Protein AF-A0A382P2D2-F1 (afdb_monomer)

Radius of gyration: 41.25 Å; Cα contacts (8 Å, |Δi|>4): 75; chains: 1; bounding box: 110×54×117 Å

Structure (mmCIF, N/CA/C/O backbone):
data_AF-A0A382P2D2-F1
#
_entry.id   AF-A0A382P2D2-F1
#
loop_
_atom_site.group_PDB
_atom_site.id
_atom_site.type_symbol
_atom_site.label_atom_id
_atom_site.label_alt_id
_atom_site.label_comp_id
_atom_site.label_asym_id
_atom_site.label_entity_id
_atom_site.label_seq_id
_atom_site.pdbx_PDB_ins_code
_atom_site.Cartn_x
_atom_site.Cartn_y
_atom_site.Cartn_z
_atom_site.occupancy
_atom_site.B_iso_or_equiv
_atom_site.auth_seq_id
_atom_site.auth_comp_id
_atom_site.auth_asym_id
_atom_site.auth_atom_id
_atom_site.pdbx_PDB_model_num
ATOM 1 N N . MET A 1 1 ? -80.940 -31.665 -88.968 1.00 37.12 1 MET A N 1
ATOM 2 C CA . MET A 1 1 ? -80.681 -33.108 -89.180 1.00 37.12 1 MET A CA 1
ATOM 3 C C . MET A 1 1 ? -79.183 -33.279 -89.446 1.00 37.12 1 MET A C 1
ATOM 5 O O . MET A 1 1 ? -78.714 -32.569 -90.318 1.00 37.12 1 MET A O 1
ATOM 9 N N . ARG A 1 2 ? -78.482 -34.189 -88.732 1.00 40.28 2 ARG A N 1
ATOM 10 C CA . ARG A 1 2 ? -77.072 -34.652 -88.936 1.00 40.28 2 ARG A CA 1
ATOM 11 C C . ARG A 1 2 ? -75.935 -33.621 -88.721 1.00 40.28 2 ARG A C 1
ATOM 13 O O . ARG A 1 2 ? -75.922 -32.594 -89.372 1.00 40.28 2 ARG A O 1
ATOM 20 N N . TYR A 1 3 ? -75.097 -33.745 -87.677 1.00 41.00 3 TYR A N 1
ATOM 21 C CA . TYR A 1 3 ? -73.919 -34.633 -87.440 1.00 41.00 3 TYR A CA 1
ATOM 22 C C . TYR A 1 3 ? -72.635 -34.253 -88.220 1.00 41.00 3 TYR A C 1
ATOM 24 O O . TYR A 1 3 ? -72.618 -34.448 -89.427 1.00 41.00 3 TYR A O 1
ATOM 32 N N . HIS A 1 4 ? -71.569 -33.832 -87.503 1.00 42.41 4 HIS A N 1
ATOM 33 C CA . HIS A 1 4 ? -70.129 -34.230 -87.587 1.00 42.41 4 HIS A CA 1
ATOM 34 C C . HIS A 1 4 ? -69.236 -33.160 -86.901 1.00 42.41 4 HIS A C 1
ATOM 36 O O . HIS A 1 4 ? -69.317 -32.006 -87.290 1.00 42.41 4 HIS A O 1
ATOM 42 N N . ILE A 1 5 ? -68.565 -33.365 -85.751 1.00 48.78 5 ILE A N 1
ATOM 43 C CA . ILE A 1 5 ? -67.441 -34.244 -85.318 1.00 48.78 5 ILE A CA 1
ATOM 44 C C . ILE A 1 5 ? -66.033 -33.586 -85.447 1.00 48.78 5 ILE A C 1
ATOM 46 O O . ILE A 1 5 ? -65.623 -33.251 -86.550 1.00 48.78 5 ILE A O 1
ATOM 50 N N . ARG A 1 6 ? -65.283 -33.623 -84.312 1.00 46.91 6 ARG A N 1
ATOM 51 C CA . ARG A 1 6 ? -63.803 -33.541 -84.070 1.00 46.91 6 ARG A CA 1
ATOM 52 C C . ARG A 1 6 ? -63.131 -32.157 -84.167 1.00 46.91 6 ARG A C 1
ATOM 54 O O . ARG A 1 6 ? -63.490 -31.381 -85.030 1.00 46.91 6 ARG A O 1
ATOM 61 N N . ASN A 1 7 ? -62.131 -31.770 -83.360 1.00 45.91 7 ASN A N 1
ATOM 62 C CA . ASN A 1 7 ? -61.189 -32.434 -82.432 1.00 45.91 7 ASN A CA 1
ATOM 63 C C . ASN A 1 7 ? -60.641 -31.344 -81.461 1.00 45.91 7 ASN A C 1
ATOM 65 O O . ASN A 1 7 ? -60.497 -30.206 -81.886 1.00 45.91 7 ASN A O 1
ATOM 69 N N . LEU A 1 8 ? -60.556 -31.569 -80.143 1.00 44.19 8 LEU A N 1
ATOM 70 C CA . LEU A 1 8 ? -59.399 -32.063 -79.360 1.00 44.19 8 LEU A CA 1
ATOM 71 C C . LEU A 1 8 ? -58.203 -31.091 -79.206 1.00 44.19 8 LEU A C 1
ATOM 73 O O . LEU A 1 8 ? -57.586 -30.707 -80.188 1.00 44.19 8 LEU A O 1
ATOM 77 N N . ALA A 1 9 ? -57.836 -30.912 -77.927 1.00 42.84 9 ALA A N 1
ATOM 78 C CA . ALA A 1 9 ? -56.507 -30.626 -77.370 1.00 42.84 9 ALA A CA 1
ATOM 79 C C . ALA A 1 9 ? -56.002 -29.168 -77.335 1.00 42.84 9 ALA A C 1
ATOM 81 O O . ALA A 1 9 ? -55.483 -28.662 -78.315 1.00 42.84 9 ALA A O 1
ATOM 82 N N . ASP A 1 10 ? -56.095 -28.557 -76.145 1.00 41.00 10 ASP A N 1
ATOM 83 C CA . ASP A 1 10 ? -54.987 -27.860 -75.454 1.00 41.00 10 ASP A CA 1
ATOM 84 C C . ASP A 1 10 ? -55.461 -27.497 -74.023 1.00 41.00 10 ASP A C 1
ATOM 86 O O . ASP A 1 10 ? -56.380 -26.709 -73.836 1.00 41.00 10 ASP A O 1
ATOM 90 N N . ALA A 1 11 ? -55.134 -28.256 -72.971 1.00 42.56 11 ALA A N 1
ATOM 91 C CA . ALA A 1 11 ? -53.859 -28.323 -72.240 1.00 42.56 11 ALA A CA 1
ATOM 92 C C . ALA A 1 11 ? -53.584 -27.126 -71.289 1.00 42.56 11 ALA A C 1
ATOM 94 O O . ALA A 1 11 ? -52.921 -26.164 -71.657 1.00 42.56 11 ALA A O 1
ATOM 95 N N . LYS A 1 12 ? -54.041 -27.234 -70.022 1.00 39.53 12 LYS A N 1
ATOM 96 C CA . LYS A 1 12 ? -53.238 -27.246 -68.760 1.00 39.53 12 LYS A CA 1
ATOM 97 C C . LYS A 1 12 ? -54.093 -26.814 -67.538 1.00 39.53 12 LYS A C 1
ATOM 99 O O . LYS A 1 12 ? -54.775 -25.795 -67.616 1.00 39.53 12 LYS A O 1
ATOM 104 N N . PRO A 1 13 ? -54.049 -27.526 -66.391 1.00 45.41 13 PRO A N 1
ATOM 105 C CA . PRO A 1 13 ? -54.792 -27.151 -65.184 1.00 45.41 13 PRO A CA 1
ATOM 106 C C . PRO A 1 13 ? -54.049 -26.058 -64.390 1.00 45.41 13 PRO A C 1
ATOM 108 O O . PRO A 1 13 ? -52.841 -26.162 -64.171 1.00 45.41 13 PRO A O 1
ATOM 111 N N . ARG A 1 14 ? -54.754 -25.007 -63.946 1.00 46.50 14 ARG A N 1
ATOM 112 C CA . ARG A 1 14 ? -54.188 -23.878 -63.180 1.00 46.50 14 ARG A CA 1
ATOM 113 C C . ARG A 1 14 ? -54.738 -23.869 -61.739 1.00 46.50 14 ARG A C 1
ATOM 115 O O . ARG A 1 14 ? -55.877 -23.495 -61.506 1.00 46.50 14 ARG A O 1
ATOM 122 N N . SER A 1 15 ? -53.933 -24.409 -60.820 1.00 53.31 15 SER A N 1
ATOM 123 C CA . SER A 1 15 ? -53.612 -23.959 -59.443 1.00 53.31 15 SER A CA 1
ATOM 124 C C . SER A 1 15 ? -54.656 -23.402 -58.445 1.00 53.31 15 SER A C 1
ATOM 126 O O . SER A 1 15 ? -54.236 -22.808 -57.459 1.00 53.31 15 SER A O 1
ATOM 128 N N . ILE A 1 16 ? -55.969 -23.607 -58.575 1.00 53.62 16 ILE A N 1
ATOM 129 C CA . ILE A 1 16 ? -56.939 -22.988 -57.628 1.00 53.62 16 ILE A CA 1
ATOM 130 C C . ILE A 1 16 ? -56.937 -23.635 -56.213 1.00 53.62 16 ILE A C 1
ATOM 132 O O . ILE A 1 16 ? -57.411 -23.047 -55.243 1.00 53.62 16 ILE A O 1
ATOM 136 N N . GLY A 1 17 ? -56.370 -24.837 -56.051 1.00 50.16 17 GLY A N 1
ATOM 137 C CA . GLY A 1 17 ? -56.399 -25.573 -54.774 1.00 50.16 17 GLY A CA 1
ATOM 138 C C . GLY A 1 17 ? -55.357 -25.158 -53.723 1.00 50.16 17 GLY A C 1
ATOM 139 O O . GLY A 1 17 ? -55.597 -25.356 -52.537 1.00 50.16 17 GLY A O 1
ATOM 140 N N . GLN A 1 18 ? -54.212 -24.587 -54.121 1.00 45.56 18 GLN A N 1
ATOM 141 C CA . GLN A 1 18 ? -53.132 -24.255 -53.175 1.00 45.56 18 GLN A CA 1
ATOM 142 C C . GLN A 1 18 ? -53.242 -22.840 -52.590 1.00 45.56 18 GLN A C 1
ATOM 144 O O . GLN A 1 18 ? -52.896 -22.651 -51.427 1.00 45.56 18 GLN A O 1
ATOM 149 N N . GLU A 1 19 ? -53.777 -21.866 -53.333 1.00 49.66 19 GLU A N 1
ATOM 150 C CA . GLU A 1 19 ? -53.933 -20.490 -52.832 1.00 49.66 19 GLU A CA 1
ATOM 151 C C . GLU A 1 19 ? -54.955 -20.401 -51.691 1.00 49.66 19 GLU A C 1
ATOM 153 O O . GLU A 1 19 ? -54.699 -19.746 -50.686 1.00 49.66 19 GLU A O 1
ATOM 158 N N . ASN A 1 20 ? -56.073 -21.127 -51.781 1.00 50.75 20 ASN A N 1
ATOM 159 C CA . ASN A 1 20 ? -57.107 -21.090 -50.741 1.00 50.75 20 ASN A CA 1
ATOM 160 C C . ASN A 1 20 ? -56.666 -21.766 -49.433 1.00 50.75 20 ASN A C 1
ATOM 162 O O . ASN A 1 20 ? -57.057 -21.324 -48.355 1.00 50.75 20 ASN A O 1
ATOM 166 N N . LEU A 1 21 ? -55.824 -22.804 -49.510 1.00 55.16 21 LEU A N 1
ATOM 167 C CA . LEU A 1 21 ? -55.275 -23.463 -48.322 1.00 55.16 21 LEU A CA 1
ATOM 168 C C . LEU A 1 21 ? -54.188 -22.605 -47.654 1.00 55.16 21 LEU A C 1
ATOM 170 O O . LEU A 1 21 ? -54.102 -22.568 -46.430 1.00 55.16 21 LEU A O 1
ATOM 174 N N . PHE A 1 22 ? -53.399 -21.879 -48.454 1.00 55.53 22 PHE A N 1
ATOM 175 C CA . PHE A 1 22 ? -52.384 -20.946 -47.963 1.00 55.53 22 PHE A CA 1
ATOM 176 C C . PHE A 1 22 ? -53.015 -19.710 -47.304 1.00 55.53 22 PHE A C 1
ATOM 178 O O . PHE A 1 22 ? -52.574 -19.284 -46.241 1.00 55.53 22 PHE A O 1
ATOM 185 N N . LEU A 1 23 ? -54.100 -19.175 -47.879 1.00 58.72 23 LEU A N 1
ATOM 186 C CA . LEU A 1 23 ? -54.844 -18.054 -47.297 1.00 58.72 23 LEU A CA 1
ATOM 187 C C . LEU A 1 23 ? -55.593 -18.449 -46.017 1.00 58.72 23 LEU A C 1
ATOM 189 O O . LEU A 1 23 ? -55.601 -17.676 -45.061 1.00 58.72 23 LEU A O 1
ATOM 193 N N . ALA A 1 24 ? -56.188 -19.646 -45.967 1.00 59.88 24 ALA A N 1
ATOM 194 C CA . ALA A 1 24 ? -56.852 -20.146 -44.763 1.00 59.88 24 ALA A CA 1
ATOM 195 C C . ALA A 1 24 ? -55.853 -20.471 -43.637 1.00 59.88 24 ALA A C 1
ATOM 197 O O . ALA A 1 24 ? -56.112 -20.134 -42.482 1.00 59.88 24 ALA A O 1
ATOM 198 N N . GLY A 1 25 ? -54.701 -21.067 -43.973 1.00 58.88 25 GLY A N 1
ATOM 199 C CA . GLY A 1 25 ? -53.605 -21.303 -43.029 1.00 58.88 25 GLY A CA 1
ATOM 200 C C . GLY A 1 25 ? -53.029 -19.999 -42.477 1.00 58.88 25 GLY A C 1
ATOM 201 O O . GLY A 1 25 ? -52.943 -19.838 -41.264 1.00 58.88 25 GLY A O 1
ATOM 202 N N . GLY A 1 26 ? -52.757 -19.021 -43.348 1.00 60.81 26 GLY A N 1
ATOM 203 C CA . GLY A 1 26 ? -52.251 -17.709 -42.938 1.00 60.81 26 GLY A CA 1
ATOM 204 C C . GLY A 1 26 ? -53.240 -16.889 -42.101 1.00 60.81 26 GLY A C 1
ATOM 205 O O . GLY A 1 26 ? -52.817 -16.143 -41.223 1.00 60.81 26 GLY A O 1
ATOM 206 N N . LEU A 1 27 ? -54.554 -17.035 -42.316 1.00 58.88 27 LEU A N 1
ATOM 207 C CA . LEU A 1 27 ? -55.575 -16.370 -41.494 1.00 58.88 27 LEU A CA 1
ATOM 208 C C . LEU A 1 27 ? -55.714 -16.991 -40.100 1.00 58.88 27 LEU A C 1
ATOM 210 O O . LEU A 1 27 ? -55.851 -16.244 -39.133 1.00 58.88 27 LEU A O 1
ATOM 214 N N . MET A 1 28 ? -55.654 -18.323 -39.984 1.00 59.09 28 MET A N 1
ATOM 215 C CA . MET A 1 28 ? -55.644 -18.984 -38.673 1.00 59.09 28 MET A CA 1
ATOM 216 C C . MET A 1 28 ? -54.373 -18.653 -37.891 1.00 59.09 28 MET A C 1
ATOM 218 O O . MET A 1 28 ? -54.464 -18.324 -36.714 1.00 59.09 28 MET A O 1
ATOM 222 N N . GLU A 1 29 ? -53.210 -18.661 -38.544 1.00 59.84 29 GLU A N 1
ATOM 223 C CA . GLU A 1 29 ? -51.929 -18.330 -37.911 1.00 59.84 29 GLU A CA 1
ATOM 224 C C . GLU A 1 29 ? -51.876 -16.850 -37.482 1.00 59.84 29 GLU A C 1
ATOM 226 O O . GLU A 1 29 ? -51.399 -16.531 -36.395 1.00 59.84 29 GLU A O 1
ATOM 231 N N . TYR A 1 30 ? -52.476 -15.942 -38.263 1.00 59.00 30 TYR A N 1
ATOM 232 C CA . TYR A 1 30 ? -52.607 -14.525 -37.905 1.00 59.00 30 TYR A CA 1
ATOM 233 C C . TYR A 1 30 ? -53.589 -14.272 -36.748 1.00 59.00 30 TYR A C 1
ATOM 235 O O . TYR A 1 30 ? -53.311 -13.448 -35.870 1.00 59.00 30 TYR A O 1
ATOM 243 N N . GLU A 1 31 ? -54.746 -14.944 -36.718 1.00 60.50 31 GLU A N 1
ATOM 244 C CA . GLU A 1 31 ? -55.685 -14.815 -35.596 1.00 60.50 31 GLU A CA 1
ATOM 245 C C . GLU A 1 31 ? -55.133 -15.418 -34.303 1.00 60.50 31 GLU A C 1
ATOM 247 O O . GLU A 1 31 ? -55.313 -14.809 -33.243 1.00 60.50 31 GLU A O 1
ATOM 252 N N . ASP A 1 32 ? -54.439 -16.555 -34.385 1.00 59.84 32 ASP A N 1
ATOM 253 C CA . ASP A 1 32 ? -53.807 -17.202 -33.235 1.00 59.84 32 ASP A CA 1
ATOM 254 C C . ASP A 1 32 ? -52.666 -16.334 -32.691 1.00 59.84 32 ASP A C 1
ATOM 256 O O . ASP A 1 32 ? -52.683 -15.953 -31.522 1.00 59.84 32 ASP A O 1
ATOM 260 N N .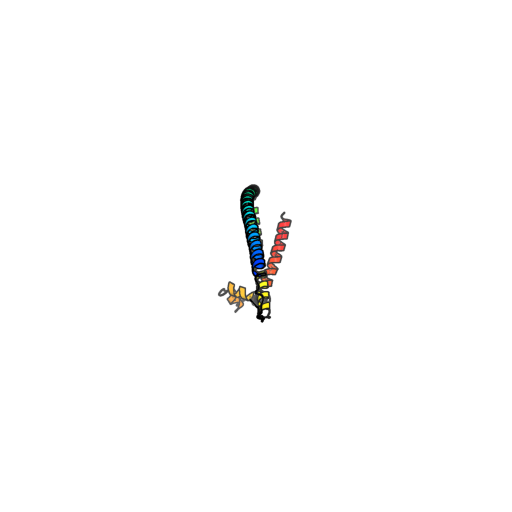 GLN A 1 33 ? -51.784 -15.829 -33.564 1.00 59.03 33 GLN A N 1
ATOM 261 C CA . GLN A 1 33 ? -50.734 -14.878 -33.189 1.00 59.03 33 GLN A CA 1
ATOM 262 C C . GLN A 1 33 ? -51.310 -13.611 -32.533 1.00 59.03 33 GLN A C 1
ATOM 264 O O . 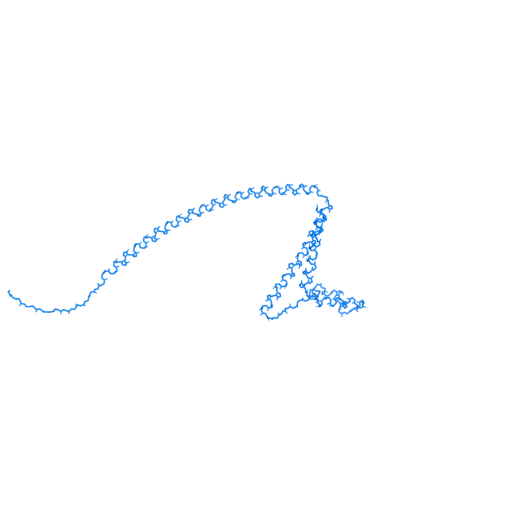GLN A 1 33 ? -50.765 -13.112 -31.550 1.00 59.03 33 GLN A O 1
ATOM 269 N N . LYS A 1 34 ? -52.440 -13.082 -33.020 1.00 58.75 34 LYS A N 1
ATOM 270 C CA . LYS A 1 34 ? -53.090 -11.888 -32.448 1.00 58.75 34 LYS A CA 1
ATOM 271 C C . LYS A 1 34 ? -53.804 -12.166 -31.119 1.00 58.75 34 LYS A C 1
ATOM 273 O O . LYS A 1 34 ? -53.959 -11.248 -30.306 1.00 58.75 34 LYS A O 1
ATOM 278 N N . ARG A 1 35 ? -54.286 -13.392 -30.901 1.00 57.50 35 ARG A N 1
ATOM 279 C CA . ARG A 1 35 ? -54.910 -13.825 -29.642 1.00 57.50 35 ARG A CA 1
ATOM 280 C C . ARG A 1 35 ? -53.840 -14.087 -28.583 1.00 57.50 35 ARG A C 1
ATOM 282 O O . ARG A 1 35 ? -53.988 -13.612 -27.458 1.00 57.50 35 ARG A O 1
ATOM 289 N N . ASP A 1 36 ? -52.738 -14.710 -28.976 1.00 61.75 36 ASP A N 1
ATOM 290 C CA . ASP A 1 36 ? -51.605 -15.008 -28.107 1.00 61.75 36 ASP A CA 1
ATOM 291 C C . ASP A 1 36 ? -50.856 -13.731 -27.697 1.00 61.75 36 ASP A C 1
ATOM 293 O O . ASP A 1 36 ? -50.547 -13.528 -26.525 1.00 61.75 36 ASP A O 1
ATOM 297 N N . HIS A 1 37 ? -50.709 -12.768 -28.615 1.00 61.47 37 HIS A N 1
ATOM 298 C CA . HIS A 1 37 ? -50.112 -11.466 -28.300 1.00 61.47 37 HIS A CA 1
ATOM 299 C C . HIS A 1 37 ? -50.977 -10.615 -27.358 1.00 61.47 37 HIS A C 1
ATOM 301 O O . HIS A 1 37 ? -50.441 -9.894 -26.519 1.00 61.47 37 HIS A O 1
ATOM 307 N N . ARG A 1 38 ? -52.315 -10.703 -27.449 1.00 62.56 38 ARG A N 1
ATOM 308 C CA . ARG A 1 38 ? -53.211 -10.045 -26.479 1.00 62.56 38 ARG A CA 1
ATOM 309 C C . ARG A 1 38 ? -53.117 -10.684 -25.096 1.00 62.56 38 ARG A C 1
ATOM 311 O O . ARG A 1 38 ? -52.998 -9.957 -24.117 1.00 62.56 38 ARG A O 1
ATOM 318 N N . SER A 1 39 ? -53.076 -12.015 -25.033 1.00 71.25 39 SER A N 1
ATOM 319 C CA . SER A 1 39 ? -52.870 -12.757 -23.782 1.00 71.25 39 SER A CA 1
ATOM 320 C C . SER A 1 39 ? -51.521 -12.410 -23.131 1.00 71.25 39 SER A C 1
ATOM 322 O O . SER A 1 39 ? -51.447 -12.152 -21.929 1.00 71.25 39 SER A O 1
ATOM 324 N N . TRP A 1 40 ? -50.469 -12.304 -23.945 1.00 73.56 40 TRP A N 1
ATOM 325 C CA . TRP A 1 40 ? -49.122 -11.957 -23.506 1.00 73.56 40 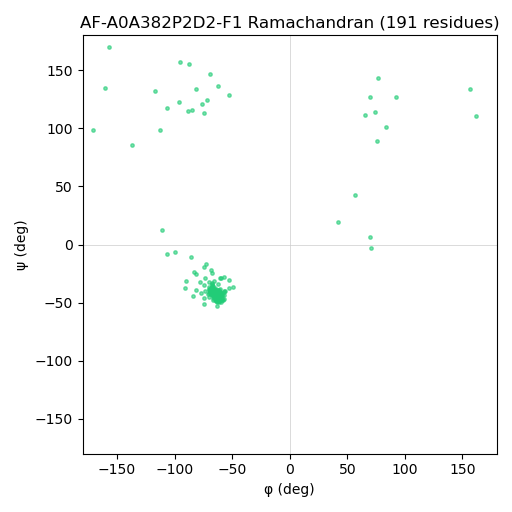TRP A CA 1
ATOM 326 C C . TRP A 1 40 ? -49.021 -10.511 -23.014 1.00 73.56 40 TRP A C 1
ATOM 328 O O . TRP A 1 40 ? -48.415 -10.264 -21.974 1.00 73.56 40 TRP A O 1
ATOM 338 N N . MET A 1 41 ? -49.656 -9.555 -23.699 1.00 81.31 41 MET A N 1
ATOM 339 C CA . MET A 1 41 ? -49.672 -8.155 -23.261 1.00 81.31 41 MET A CA 1
ATOM 340 C C . MET A 1 41 ? -50.442 -7.964 -21.951 1.00 81.31 41 MET A C 1
ATOM 342 O O . MET A 1 41 ? -49.991 -7.212 -21.085 1.00 81.31 41 MET A O 1
ATOM 346 N N . ASP A 1 42 ? -51.556 -8.671 -21.762 1.00 86.19 42 ASP A N 1
ATOM 347 C CA . ASP A 1 42 ? -52.310 -8.629 -20.507 1.00 86.19 42 ASP A CA 1
ATOM 348 C C . ASP A 1 42 ? -51.521 -9.279 -19.358 1.00 86.19 42 ASP A C 1
ATOM 350 O O . ASP A 1 42 ? -51.459 -8.730 -18.255 1.00 86.19 42 ASP A O 1
ATOM 354 N N . TRP A 1 43 ? -50.830 -10.392 -19.628 1.00 82.38 43 TRP A N 1
ATOM 355 C CA . TRP A 1 43 ? -49.915 -11.032 -18.678 1.00 82.38 43 TRP A CA 1
ATOM 356 C C . TRP A 1 43 ? -48.736 -10.121 -18.302 1.00 82.38 43 TRP A C 1
ATOM 358 O O . TRP A 1 43 ? -48.374 -10.026 -17.127 1.00 82.38 43 TRP A O 1
ATOM 368 N N . ILE A 1 44 ? -48.163 -9.396 -19.269 1.00 81.56 44 ILE A N 1
ATOM 369 C CA . ILE A 1 44 ? -47.097 -8.416 -19.025 1.00 81.56 44 ILE A CA 1
ATOM 370 C C . ILE A 1 44 ? -47.594 -7.275 -18.150 1.00 81.56 44 ILE A C 1
ATOM 372 O O . ILE A 1 44 ? -46.941 -6.949 -17.161 1.00 81.56 44 ILE A O 1
ATOM 376 N N . ASN A 1 45 ? -48.737 -6.678 -18.481 1.00 87.44 45 ASN A N 1
ATOM 377 C CA . ASN A 1 45 ? -49.268 -5.553 -17.717 1.00 87.44 45 ASN A CA 1
ATOM 378 C C . ASN A 1 45 ? -49.584 -5.964 -16.273 1.00 87.44 45 ASN A C 1
ATOM 380 O O . ASN A 1 45 ? -49.197 -5.263 -15.337 1.00 87.44 45 ASN A O 1
ATOM 384 N N . LEU A 1 46 ? -50.178 -7.147 -16.080 1.00 85.38 46 LEU A N 1
ATOM 385 C CA . LEU A 1 46 ? -50.450 -7.702 -14.754 1.00 85.38 46 LEU A CA 1
ATOM 386 C C . LEU A 1 46 ? -49.162 -7.926 -13.946 1.00 85.38 46 LEU A C 1
ATOM 388 O O . LEU A 1 46 ? -49.100 -7.599 -12.758 1.00 85.38 46 LEU A O 1
ATOM 392 N N . ASN A 1 47 ? -48.112 -8.449 -14.582 1.00 83.38 47 ASN A N 1
ATOM 393 C CA . ASN A 1 47 ? -46.824 -8.660 -13.925 1.00 83.38 47 ASN A CA 1
ATOM 394 C C . ASN A 1 47 ? -46.089 -7.355 -13.622 1.00 83.38 47 ASN A C 1
ATOM 396 O O . ASN A 1 47 ? -45.474 -7.251 -12.564 1.00 83.38 47 ASN A O 1
ATOM 400 N N . ILE A 1 48 ? -46.172 -6.349 -14.496 1.00 84.50 48 ILE A N 1
ATOM 401 C CA . ILE A 1 48 ? -45.592 -5.021 -14.258 1.00 84.50 48 ILE A CA 1
ATOM 402 C C . ILE A 1 48 ? -46.274 -4.346 -13.062 1.00 84.50 48 ILE A C 1
ATOM 404 O O . ILE A 1 48 ? -45.590 -3.766 -12.215 1.00 84.50 48 ILE A O 1
ATOM 408 N N . ASP A 1 49 ? -47.598 -4.439 -12.949 1.00 90.12 49 ASP A N 1
ATOM 409 C CA . ASP A 1 49 ? -48.335 -3.847 -11.830 1.00 90.12 49 ASP A CA 1
ATOM 410 C C . ASP A 1 49 ? -48.071 -4.578 -10.508 1.00 90.12 49 ASP A C 1
ATOM 412 O O . ASP A 1 49 ? -47.868 -3.934 -9.470 1.00 90.12 49 ASP A O 1
ATOM 416 N N . ASN A 1 50 ? -47.974 -5.910 -10.539 1.00 85.69 50 ASN A N 1
ATOM 417 C CA . ASN A 1 50 ? -47.539 -6.693 -9.384 1.00 85.69 50 ASN A CA 1
ATOM 418 C C . ASN A 1 50 ? -46.095 -6.361 -8.990 1.00 85.69 50 ASN A C 1
ATOM 420 O O . ASN A 1 50 ? -45.822 -6.148 -7.809 1.00 85.69 50 ASN A O 1
ATOM 424 N N . ALA A 1 51 ? -45.185 -6.224 -9.957 1.00 78.25 51 ALA A N 1
ATOM 425 C CA . ALA A 1 51 ? -43.802 -5.834 -9.702 1.00 78.25 51 ALA A CA 1
ATOM 426 C C . ALA A 1 51 ? -43.718 -4.434 -9.078 1.00 78.25 51 ALA A C 1
ATOM 428 O O . ALA A 1 51 ? -42.974 -4.242 -8.120 1.00 78.25 51 ALA A O 1
ATOM 429 N N . LYS A 1 52 ? -44.520 -3.465 -9.540 1.00 85.00 52 LYS A N 1
ATOM 430 C CA . LYS A 1 52 ? -44.592 -2.122 -8.935 1.00 85.00 52 LYS A CA 1
ATOM 431 C C . LYS A 1 52 ? -45.107 -2.153 -7.499 1.00 85.00 52 LYS A C 1
ATOM 433 O O . LYS A 1 52 ? -44.557 -1.448 -6.653 1.00 85.00 52 LYS A O 1
ATOM 438 N N . LYS A 1 53 ? -46.142 -2.950 -7.207 1.00 86.12 53 LYS A N 1
ATOM 439 C CA . LYS A 1 53 ? -46.646 -3.125 -5.833 1.00 86.12 53 LYS A CA 1
ATOM 440 C C . LYS A 1 53 ? -45.592 -3.751 -4.931 1.00 86.12 53 LYS A C 1
ATOM 442 O O . LYS A 1 53 ? -45.305 -3.179 -3.884 1.00 86.12 53 LYS A O 1
ATOM 447 N N . LEU A 1 54 ? -44.968 -4.841 -5.376 1.00 78.44 54 LEU A N 1
ATOM 448 C CA . LEU A 1 54 ? -43.899 -5.511 -4.639 1.00 78.44 54 LEU A CA 1
ATOM 449 C C . LEU A 1 54 ? -42.708 -4.580 -4.417 1.00 78.44 54 LEU A C 1
ATOM 451 O O . LEU A 1 54 ? -42.199 -4.511 -3.309 1.00 78.44 54 LEU A O 1
ATOM 455 N N . TYR A 1 55 ? -42.303 -3.795 -5.416 1.00 76.88 55 TYR A N 1
ATOM 456 C CA . TYR A 1 55 ? -41.201 -2.843 -5.269 1.00 76.88 55 TYR A CA 1
ATOM 457 C C . TYR A 1 55 ? -41.527 -1.735 -4.263 1.00 76.88 55 TYR A C 1
ATOM 459 O O . TYR A 1 55 ? -40.685 -1.357 -3.449 1.00 76.88 55 TYR A O 1
ATOM 467 N N . LYS A 1 56 ? -42.764 -1.223 -4.283 1.00 88.88 56 LYS A N 1
ATOM 468 C CA . LYS A 1 56 ? -43.223 -0.203 -3.336 1.00 88.88 56 LYS A CA 1
ATOM 469 C C . LYS A 1 56 ? -43.309 -0.755 -1.911 1.00 88.88 56 LYS A C 1
ATOM 471 O O . LYS A 1 56 ? -42.881 -0.086 -0.977 1.00 88.88 56 LYS A O 1
ATOM 476 N N . GLU A 1 57 ? -43.828 -1.966 -1.750 1.00 82.12 57 GLU A N 1
ATOM 477 C CA . GLU A 1 57 ? -43.975 -2.632 -0.455 1.00 82.12 57 GLU A CA 1
ATOM 478 C C . GLU A 1 57 ? -42.619 -3.054 0.123 1.00 82.12 57 GLU A C 1
ATOM 480 O O . GLU A 1 57 ? -42.322 -2.741 1.273 1.00 82.12 57 GLU A O 1
ATOM 485 N N . VAL A 1 58 ? -41.742 -3.642 -0.696 1.00 82.44 58 VAL A N 1
ATOM 486 C CA . VAL A 1 58 ? -40.355 -3.959 -0.330 1.00 82.44 58 VAL A CA 1
ATOM 487 C C . VAL A 1 58 ? -39.587 -2.690 0.007 1.00 82.44 58 VAL A C 1
ATOM 489 O O . VAL A 1 58 ? -38.894 -2.681 1.011 1.00 82.44 58 VAL A O 1
ATOM 492 N N . GLY A 1 59 ? -39.728 -1.608 -0.762 1.00 82.06 59 GLY A N 1
ATOM 493 C CA . GLY A 1 59 ? -39.047 -0.342 -0.486 1.00 82.06 59 GLY A CA 1
ATOM 494 C C . GLY A 1 59 ? -39.469 0.296 0.840 1.00 82.06 59 GLY A C 1
ATOM 495 O O . GLY A 1 59 ? -38.613 0.746 1.601 1.00 82.06 59 GLY A O 1
ATOM 496 N N . ILE A 1 60 ? -40.771 0.297 1.150 1.00 85.38 60 ILE A N 1
ATOM 497 C CA . ILE A 1 60 ? -41.287 0.803 2.432 1.00 85.38 60 ILE A CA 1
ATOM 498 C C . ILE A 1 60 ? -40.818 -0.092 3.586 1.00 85.38 60 ILE A C 1
ATOM 500 O O . ILE A 1 60 ? -40.302 0.417 4.580 1.00 85.38 60 ILE A O 1
ATOM 504 N N . ASN A 1 61 ? -40.925 -1.414 3.432 1.00 84.44 61 ASN A N 1
ATOM 505 C CA . ASN A 1 61 ? -40.561 -2.372 4.473 1.00 84.44 61 ASN A CA 1
ATOM 506 C C . ASN A 1 61 ? -39.039 -2.408 4.717 1.00 84.44 61 ASN A C 1
ATOM 508 O O . ASN A 1 61 ? -38.597 -2.398 5.864 1.00 84.44 61 ASN A O 1
ATOM 512 N N . LEU A 1 62 ? -38.216 -2.347 3.660 1.00 78.25 62 LEU A N 1
ATOM 513 C CA . LEU A 1 62 ? -36.767 -2.164 3.793 1.00 78.25 62 LEU A CA 1
ATOM 514 C C . LEU A 1 62 ? -36.459 -0.839 4.471 1.00 78.25 62 LEU A C 1
ATOM 516 O O . LEU A 1 62 ? -35.652 -0.828 5.386 1.00 78.25 62 LEU A O 1
ATOM 520 N N . GLY A 1 63 ? -37.095 0.262 4.065 1.00 84.31 63 GLY A N 1
ATOM 521 C CA . GLY A 1 63 ? -36.869 1.567 4.682 1.00 84.31 63 GLY A CA 1
ATOM 522 C C . GLY A 1 63 ? -37.126 1.546 6.190 1.00 84.31 63 GLY A C 1
ATOM 523 O O . GLY A 1 63 ? -36.347 2.106 6.961 1.00 84.31 63 GLY A O 1
ATOM 524 N N . GLU A 1 64 ? -38.171 0.845 6.626 1.00 85.56 64 GLU A N 1
ATOM 525 C CA . GLU A 1 64 ? -38.509 0.697 8.041 1.00 85.56 64 GLU A CA 1
ATOM 526 C C . GLU A 1 64 ? -37.519 -0.212 8.795 1.00 85.56 64 GLU A C 1
ATOM 528 O O . GLU A 1 64 ? -37.064 0.140 9.888 1.00 85.56 64 GLU A O 1
ATOM 533 N N . ILE A 1 65 ? -37.109 -1.334 8.189 1.00 83.75 65 ILE A N 1
ATOM 534 C CA . ILE A 1 65 ? -36.086 -2.247 8.730 1.00 83.75 65 ILE A CA 1
ATOM 535 C C . ILE A 1 65 ? -34.725 -1.547 8.821 1.00 83.75 65 ILE A C 1
ATOM 537 O O . ILE A 1 65 ? -34.073 -1.591 9.865 1.00 83.75 65 ILE A O 1
ATOM 541 N N . THR A 1 66 ? -34.308 -0.855 7.761 1.00 82.25 66 THR A N 1
ATOM 542 C CA . THR A 1 66 ? -33.070 -0.078 7.708 1.00 82.25 66 THR A CA 1
ATOM 543 C C . THR A 1 66 ? -33.101 1.027 8.749 1.00 82.25 66 THR A C 1
ATOM 545 O O . THR A 1 66 ? -32.131 1.178 9.480 1.00 82.25 66 THR A O 1
ATOM 548 N N . ARG A 1 67 ? -34.211 1.759 8.899 1.00 87.62 67 ARG A N 1
ATOM 549 C CA . ARG A 1 67 ? -34.320 2.810 9.917 1.00 87.62 67 ARG A CA 1
ATOM 550 C C . ARG A 1 67 ? -34.228 2.249 11.337 1.00 87.62 67 ARG A C 1
ATOM 552 O O . ARG A 1 67 ? -33.557 2.866 12.155 1.00 87.62 67 ARG A O 1
ATOM 559 N N . LYS A 1 68 ? -34.830 1.085 11.618 1.00 89.31 68 LYS A N 1
ATOM 560 C CA . LYS A 1 68 ? -34.687 0.379 12.909 1.00 89.31 68 LYS A CA 1
ATOM 561 C C . LYS A 1 68 ? -33.258 -0.103 13.169 1.00 89.31 68 LYS A C 1
ATOM 563 O O . LYS A 1 68 ? -32.758 0.052 14.279 1.00 89.31 68 LYS A O 1
ATOM 568 N N . LEU A 1 69 ? -32.600 -0.686 12.167 1.00 83.31 69 LEU A N 1
ATOM 569 C CA . LEU A 1 69 ? -31.205 -1.127 12.274 1.00 83.31 69 LEU A CA 1
ATOM 570 C C . LEU A 1 69 ? -30.276 0.064 12.503 1.00 83.31 69 LEU A C 1
ATOM 572 O O . LEU A 1 69 ? -29.479 0.051 13.433 1.00 83.31 69 LEU A O 1
ATOM 576 N N . VAL A 1 70 ? -30.430 1.118 11.704 1.00 87.12 70 VAL A N 1
ATOM 577 C CA . VAL A 1 70 ? -29.644 2.348 11.814 1.00 87.12 70 VAL A CA 1
ATOM 578 C C . VAL A 1 70 ? -29.885 3.028 13.156 1.00 87.12 70 VAL A C 1
ATOM 580 O O . VAL A 1 70 ? -28.918 3.415 13.799 1.00 87.12 70 VAL A O 1
ATOM 583 N N . SER A 1 71 ? -31.131 3.138 13.633 1.00 88.06 71 SER A N 1
ATOM 584 C CA . SER A 1 71 ? -31.397 3.752 14.940 1.00 88.06 71 SER A CA 1
ATOM 585 C C . SER A 1 71 ? -30.764 2.960 16.078 1.00 88.06 71 SER A C 1
ATOM 587 O O . SER A 1 71 ? -30.183 3.560 16.976 1.00 88.06 71 SER A O 1
ATOM 589 N N . LYS A 1 72 ? -30.814 1.625 16.009 1.00 87.25 72 LYS A N 1
ATOM 590 C CA . LYS A 1 72 ? -30.182 0.754 17.001 1.00 87.25 72 LYS A CA 1
ATOM 591 C C . LYS A 1 72 ? -28.657 0.885 16.981 1.00 87.25 72 LYS A C 1
ATOM 593 O O . LYS A 1 72 ? -28.049 1.054 18.029 1.00 87.25 72 LYS A O 1
ATOM 598 N N . ILE A 1 73 ? -28.056 0.906 15.791 1.00 81.25 73 ILE A N 1
ATOM 599 C CA . ILE A 1 73 ? -26.616 1.135 15.609 1.00 81.25 73 ILE A CA 1
ATOM 600 C C . ILE A 1 73 ? -26.213 2.518 16.134 1.00 81.25 73 ILE A C 1
ATOM 602 O O . ILE A 1 73 ? -25.176 2.644 16.771 1.00 81.25 73 ILE A O 1
ATOM 606 N N . ILE A 1 74 ? -27.023 3.555 15.904 1.00 82.62 74 ILE A N 1
ATOM 607 C CA . ILE A 1 74 ? -26.759 4.912 16.402 1.00 82.62 74 ILE A CA 1
ATOM 608 C C . ILE A 1 74 ? -26.868 4.970 17.929 1.00 82.62 74 ILE A C 1
ATOM 610 O O . ILE A 1 74 ? -26.040 5.622 18.557 1.00 82.62 74 ILE A O 1
ATOM 614 N N . GLU A 1 75 ? -27.855 4.311 18.539 1.00 85.19 75 GLU A N 1
ATOM 615 C CA . GLU A 1 75 ? -27.970 4.230 20.002 1.00 85.19 75 GLU A CA 1
ATOM 616 C C . GLU A 1 75 ? -26.792 3.483 20.623 1.00 85.19 75 GLU A C 1
ATOM 618 O O . GLU A 1 75 ? -26.193 3.983 21.576 1.00 85.19 75 GLU A O 1
ATOM 623 N N . GLU A 1 76 ? -26.416 2.336 20.056 1.00 80.50 76 GLU A N 1
ATOM 624 C CA . GLU A 1 76 ? -25.250 1.569 20.491 1.00 80.50 76 GLU A CA 1
ATOM 625 C C . GLU A 1 76 ? -23.969 2.395 20.322 1.00 80.50 76 GLU A C 1
ATOM 627 O O . GLU A 1 76 ? -23.219 2.556 21.283 1.00 80.50 76 GLU A O 1
ATOM 632 N N . LEU A 1 77 ? -23.754 3.025 19.162 1.00 78.06 77 LEU A N 1
ATOM 633 C CA . LEU A 1 77 ? -22.631 3.937 18.929 1.00 78.06 77 LEU A CA 1
ATOM 634 C C . LEU A 1 77 ? -22.620 5.091 19.925 1.00 78.06 77 LEU A C 1
ATOM 636 O O . LEU A 1 77 ? -21.566 5.420 20.449 1.00 78.06 77 LEU A O 1
ATOM 640 N N . ARG A 1 78 ? -23.769 5.705 20.219 1.00 79.19 78 ARG A N 1
ATOM 641 C CA . ARG A 1 78 ? -23.859 6.815 21.173 1.00 79.19 78 ARG A CA 1
ATOM 642 C C . ARG A 1 78 ? -23.531 6.359 22.591 1.00 79.19 78 ARG A C 1
ATOM 644 O O . ARG A 1 78 ? -22.858 7.092 23.313 1.00 79.19 78 ARG A O 1
ATOM 651 N N . PHE A 1 79 ? -23.962 5.160 22.975 1.00 78.06 79 PHE A N 1
ATOM 652 C CA . PHE A 1 79 ? -23.596 4.543 24.245 1.00 78.06 79 PHE A CA 1
ATOM 653 C C . PHE A 1 79 ? -22.088 4.268 24.313 1.00 78.06 79 PHE A C 1
ATOM 655 O O . PHE A 1 79 ? -21.439 4.684 25.273 1.00 78.06 79 PHE A O 1
ATOM 662 N N . PHE A 1 80 ? -21.508 3.668 23.271 1.00 68.06 80 PHE A N 1
ATOM 663 C CA . PHE A 1 80 ? -20.066 3.443 23.177 1.00 68.06 80 PHE A CA 1
ATOM 664 C C . PHE A 1 80 ? -19.271 4.752 23.190 1.00 68.06 80 PHE A C 1
ATOM 666 O O . PHE A 1 80 ? -18.309 4.853 23.939 1.00 68.06 80 PHE A O 1
ATOM 673 N N . ILE A 1 81 ? -19.713 5.780 22.460 1.00 69.31 81 ILE A N 1
ATOM 674 C CA . ILE A 1 81 ? -19.109 7.120 22.446 1.00 69.31 81 ILE A CA 1
ATOM 675 C C . ILE A 1 81 ? -19.192 7.770 23.833 1.00 69.31 81 ILE A C 1
ATOM 677 O O . ILE A 1 81 ? -18.232 8.394 24.266 1.00 69.31 81 ILE A O 1
ATOM 681 N N . SER A 1 82 ? -20.302 7.595 24.562 1.00 71.81 82 SER A N 1
ATOM 682 C CA . SER A 1 82 ? -20.446 8.133 25.926 1.00 71.81 82 SER A CA 1
ATOM 683 C C . SER A 1 82 ? -19.515 7.473 26.944 1.00 71.81 82 SER A C 1
ATOM 685 O O . SER A 1 82 ? -19.191 8.076 27.965 1.00 71.81 82 SER A O 1
ATOM 687 N N . LYS A 1 83 ? -19.088 6.238 26.661 1.00 71.25 83 LYS A N 1
ATOM 688 C CA . LYS A 1 83 ? -18.184 5.445 27.495 1.00 71.25 83 LYS A CA 1
ATOM 689 C C . LYS A 1 83 ? -16.734 5.482 26.993 1.00 71.25 83 LYS A C 1
ATOM 691 O O . LYS A 1 83 ? -15.855 4.961 27.672 1.00 71.25 83 LYS A O 1
ATOM 696 N N . LEU A 1 84 ? -16.493 6.084 25.827 1.00 68.50 84 LEU A N 1
ATOM 697 C CA . LEU A 1 84 ? -15.180 6.210 25.207 1.00 68.50 84 LEU A CA 1
ATOM 698 C C . LEU A 1 84 ? -14.391 7.306 25.920 1.00 68.50 84 LEU A C 1
ATOM 700 O O . LEU A 1 84 ? -14.791 8.474 25.941 1.00 68.50 84 LEU A O 1
ATOM 704 N N . THR A 1 85 ? -13.241 6.949 26.477 1.00 75.94 85 THR A N 1
ATOM 705 C CA . THR A 1 85 ? -12.313 7.939 27.017 1.00 75.94 85 THR A CA 1
ATOM 706 C C . THR A 1 85 ? -11.720 8.727 25.838 1.00 75.94 85 THR A C 1
ATOM 708 O O . THR A 1 85 ? -11.479 8.146 24.777 1.00 75.94 85 THR A O 1
ATOM 711 N N . PRO A 1 86 ? -11.403 10.028 25.971 1.00 74.38 86 PRO A N 1
ATOM 712 C CA . PRO A 1 86 ? -10.710 10.781 24.917 1.00 74.38 86 PRO A CA 1
ATOM 713 C C . PRO A 1 86 ? -9.416 10.103 24.434 1.00 74.38 86 PRO A C 1
ATOM 715 O O . PRO A 1 86 ? -9.049 10.206 23.266 1.00 74.38 86 PRO A O 1
ATOM 718 N N . VAL A 1 87 ? -8.752 9.368 25.331 1.00 75.69 87 VAL A N 1
ATOM 719 C CA . VAL A 1 87 ? -7.568 8.551 25.034 1.00 75.69 87 VAL A CA 1
ATOM 720 C C . VAL A 1 87 ? -7.898 7.401 24.078 1.00 75.69 87 VAL A C 1
ATOM 722 O O . VAL A 1 87 ? -7.162 7.189 23.118 1.00 75.69 87 VAL A O 1
ATOM 725 N N . ASP A 1 88 ? -9.023 6.715 24.282 1.00 79.81 88 ASP A N 1
ATOM 726 C CA . ASP A 1 88 ? -9.479 5.607 23.433 1.00 79.81 88 ASP A CA 1
ATOM 727 C C . ASP A 1 88 ? -9.864 6.109 22.036 1.00 79.81 88 ASP A C 1
ATOM 729 O O . ASP A 1 88 ? -9.563 5.466 21.031 1.00 79.81 88 ASP A O 1
ATOM 733 N N . PHE A 1 89 ? -10.460 7.304 21.955 1.00 81.12 89 PHE A N 1
ATOM 734 C CA . PHE A 1 89 ? -10.757 7.959 20.680 1.00 81.12 89 PHE A CA 1
ATOM 735 C C . PHE A 1 89 ? -9.480 8.304 19.901 1.00 81.12 89 PHE A C 1
ATOM 737 O O . PHE A 1 89 ? -9.373 7.999 18.712 1.00 81.12 89 PHE A O 1
ATOM 744 N N . LEU A 1 90 ? -8.487 8.904 20.568 1.00 85.06 90 LEU A N 1
ATOM 745 C CA . LEU A 1 90 ? -7.202 9.223 19.945 1.00 85.06 90 LEU A CA 1
ATOM 746 C C . LEU A 1 90 ? -6.465 7.950 19.513 1.00 85.06 90 LEU A C 1
ATOM 748 O O . LEU A 1 90 ? -6.040 7.858 18.363 1.00 85.06 90 LEU A O 1
ATOM 752 N N . CYS A 1 91 ? -6.375 6.944 20.383 1.00 83.75 91 CYS A N 1
ATOM 753 C CA . CYS A 1 91 ? -5.737 5.664 20.077 1.00 83.75 91 CYS A CA 1
ATOM 754 C C . CYS A 1 91 ? -6.417 4.944 18.899 1.00 83.75 91 CYS A C 1
ATOM 756 O O . CYS A 1 91 ? -5.744 4.490 17.967 1.00 83.75 91 CYS A O 1
ATOM 758 N N . GLY A 1 92 ? -7.753 4.915 18.891 1.00 85.31 92 GLY A N 1
ATOM 759 C CA . GLY A 1 92 ? -8.549 4.369 17.795 1.00 85.31 92 GLY A CA 1
ATOM 760 C C . GLY A 1 92 ? -8.316 5.112 16.480 1.00 85.31 92 GLY A C 1
ATOM 761 O O . GLY A 1 92 ? -8.102 4.476 15.450 1.00 85.31 92 GLY A O 1
ATOM 762 N N . SER A 1 93 ? -8.272 6.448 16.510 1.00 86.00 93 SER A N 1
ATOM 763 C CA . SER A 1 93 ? -8.009 7.268 15.318 1.00 86.00 93 SER A CA 1
ATOM 764 C C . SER A 1 93 ? -6.609 7.048 14.737 1.00 86.00 93 SER A C 1
ATOM 766 O O . SER A 1 93 ? -6.467 6.933 13.520 1.00 86.00 93 SER A O 1
ATOM 768 N N . ILE A 1 94 ? -5.584 6.910 15.587 1.00 90.00 94 ILE A N 1
ATOM 769 C CA . ILE A 1 94 ? -4.207 6.615 15.165 1.00 90.00 94 ILE A CA 1
ATOM 770 C C . ILE A 1 94 ? -4.150 5.225 14.530 1.00 90.00 94 ILE A C 1
ATOM 772 O O . ILE A 1 94 ? -3.624 5.068 13.430 1.00 90.00 94 ILE A O 1
ATOM 776 N N . THR A 1 95 ? -4.746 4.229 15.188 1.00 89.06 95 THR A N 1
ATOM 777 C CA . THR A 1 95 ? -4.819 2.850 14.689 1.00 89.06 95 THR A CA 1
ATOM 778 C C . THR A 1 95 ? -5.516 2.789 13.333 1.00 89.06 95 THR A C 1
ATOM 780 O O . THR A 1 95 ? -4.986 2.213 12.383 1.00 89.06 95 THR A O 1
ATOM 783 N N . PHE A 1 96 ? -6.671 3.444 13.210 1.00 89.81 96 PHE A N 1
ATOM 784 C CA . PHE A 1 96 ? -7.414 3.526 11.958 1.00 89.81 96 PHE A CA 1
ATOM 785 C C . PHE A 1 96 ? -6.626 4.256 10.864 1.00 89.81 96 PHE A C 1
ATOM 787 O O . PHE A 1 96 ? -6.624 3.817 9.713 1.00 89.81 96 PHE A O 1
ATOM 794 N N . GLY A 1 97 ? -5.917 5.331 11.218 1.00 93.00 97 GLY A N 1
ATOM 795 C CA . GLY A 1 97 ? -5.046 6.068 10.306 1.00 93.00 97 GLY A CA 1
ATOM 796 C C . GLY A 1 97 ? -3.920 5.198 9.747 1.00 93.00 97 GLY A C 1
ATOM 797 O O . GLY A 1 97 ? -3.739 5.146 8.533 1.00 93.00 97 GLY A O 1
ATOM 798 N N . ILE A 1 98 ? -3.220 4.455 10.609 1.00 93.19 98 ILE A N 1
ATOM 799 C CA . ILE A 1 98 ? -2.137 3.541 10.209 1.00 93.19 98 ILE A CA 1
ATOM 800 C C . ILE A 1 98 ? -2.671 2.439 9.287 1.00 93.19 98 ILE A C 1
ATOM 802 O O . ILE A 1 98 ? -2.101 2.202 8.222 1.00 93.19 98 ILE A O 1
ATOM 806 N N . ILE A 1 99 ? -3.781 1.794 9.662 1.00 93.94 99 ILE A N 1
ATOM 807 C CA . ILE A 1 99 ? -4.405 0.731 8.858 1.00 93.94 99 ILE A CA 1
ATOM 808 C C . ILE A 1 99 ? -4.842 1.270 7.492 1.00 93.94 99 ILE A C 1
ATOM 810 O O . ILE A 1 99 ? -4.571 0.644 6.466 1.00 93.94 99 ILE A O 1
ATOM 814 N N . SER A 1 100 ? -5.487 2.438 7.462 1.00 94.00 100 SER A N 1
ATOM 815 C CA . SER A 1 100 ? -5.953 3.062 6.220 1.00 94.00 100 SER A CA 1
ATOM 816 C C . SER A 1 100 ? -4.783 3.410 5.303 1.00 94.00 100 SER A C 1
ATOM 818 O O . SER A 1 100 ? -4.816 3.104 4.113 1.00 94.00 100 SER A O 1
ATOM 820 N N . PHE A 1 101 ? -3.718 3.988 5.856 1.00 92.94 101 PHE A N 1
ATOM 821 C CA . PHE A 1 101 ? -2.529 4.361 5.097 1.00 92.94 101 PHE A CA 1
ATOM 822 C C . PHE A 1 101 ? -1.791 3.140 4.529 1.00 92.94 101 PHE A C 1
ATOM 824 O O . PHE A 1 101 ? -1.474 3.111 3.340 1.00 92.94 101 PHE A O 1
ATOM 831 N N . ALA A 1 102 ? -1.601 2.088 5.332 1.00 94.38 102 ALA A N 1
ATOM 832 C CA . ALA A 1 102 ? -1.029 0.824 4.864 1.00 94.38 102 ALA A CA 1
ATOM 833 C C . ALA A 1 102 ? -1.900 0.164 3.778 1.00 94.38 102 ALA A C 1
ATOM 835 O O . ALA A 1 102 ? -1.388 -0.353 2.787 1.00 94.38 102 ALA A O 1
ATOM 836 N N . SER A 1 103 ? -3.226 0.232 3.918 1.00 94.81 103 SER A N 1
ATOM 837 C CA . SER A 1 103 ? -4.159 -0.303 2.919 1.00 94.81 103 SER A CA 1
ATOM 838 C C . SER A 1 103 ? -4.049 0.425 1.577 1.00 94.81 103 SER A C 1
ATOM 840 O O . SER A 1 103 ? -4.064 -0.225 0.533 1.00 94.81 103 SER A O 1
ATOM 842 N N . LEU A 1 104 ? -3.888 1.754 1.580 1.00 95.56 104 LEU A N 1
ATOM 843 C CA . LEU A 1 104 ? -3.681 2.530 0.352 1.00 95.56 104 LEU A CA 1
ATOM 844 C C . LEU A 1 104 ? -2.414 2.093 -0.387 1.00 95.56 104 LEU A C 1
ATOM 846 O O . LEU A 1 104 ? -2.456 1.890 -1.601 1.00 95.56 104 LEU A O 1
ATOM 850 N N . PHE A 1 105 ? -1.307 1.895 0.331 1.00 94.19 105 PHE A N 1
ATOM 851 C CA . PHE A 1 105 ? -0.073 1.401 -0.277 1.00 94.19 105 PHE A CA 1
ATOM 852 C C . PHE A 1 105 ? -0.200 -0.025 -0.801 1.00 94.19 105 PHE A C 1
ATOM 854 O O . PHE A 1 105 ? 0.302 -0.315 -1.886 1.00 94.19 105 PHE A O 1
ATOM 861 N N . LEU A 1 106 ? -0.912 -0.900 -0.092 1.00 95.50 106 LEU A N 1
ATOM 862 C CA . LEU A 1 106 ? -1.176 -2.257 -0.561 1.00 95.50 106 LEU A CA 1
ATOM 863 C C . LEU A 1 106 ? -1.984 -2.252 -1.865 1.00 95.50 106 LEU A C 1
ATOM 865 O O . LEU A 1 106 ? -1.607 -2.926 -2.823 1.00 95.50 106 LEU A O 1
ATOM 869 N N . VAL A 1 107 ? -3.053 -1.453 -1.931 1.00 96.88 107 VAL A N 1
ATOM 870 C CA . VAL A 1 107 ? -3.867 -1.299 -3.147 1.00 96.88 107 VAL A CA 1
ATOM 871 C C . VAL A 1 107 ? -3.038 -0.709 -4.287 1.00 96.88 107 VAL A C 1
ATOM 873 O O . VAL A 1 107 ? -3.093 -1.225 -5.401 1.00 96.88 107 VAL A O 1
ATOM 876 N N . ALA A 1 108 ? -2.228 0.319 -4.020 1.00 94.81 108 ALA A N 1
ATOM 877 C CA . ALA A 1 108 ? -1.329 0.899 -5.015 1.00 94.81 108 ALA A CA 1
ATOM 878 C C . ALA A 1 108 ? -0.304 -0.125 -5.530 1.00 94.81 108 ALA A C 1
ATOM 880 O O . ALA A 1 108 ? -0.084 -0.223 -6.735 1.00 94.81 108 ALA A O 1
ATOM 881 N N . GLY A 1 109 ? 0.275 -0.935 -4.640 1.00 94.12 109 GLY A N 1
ATOM 882 C CA . GLY A 1 109 ? 1.212 -1.998 -4.990 1.00 94.12 109 GLY A CA 1
ATOM 883 C C . GLY A 1 109 ? 0.577 -3.087 -5.858 1.00 94.12 109 GLY A C 1
ATOM 884 O O . GLY A 1 109 ? 1.133 -3.435 -6.898 1.00 94.12 109 GLY A O 1
ATOM 885 N N . ILE A 1 110 ? -0.613 -3.580 -5.490 1.00 94.94 110 ILE A N 1
ATOM 886 C CA . ILE A 1 110 ? -1.372 -4.555 -6.296 1.00 94.94 110 ILE A CA 1
ATOM 887 C C . ILE A 1 110 ? -1.765 -3.956 -7.651 1.00 94.94 110 ILE A C 1
ATOM 889 O O . ILE A 1 110 ? -1.648 -4.624 -8.680 1.00 94.94 110 ILE A O 1
ATOM 893 N N . GLY A 1 111 ? -2.199 -2.693 -7.672 1.00 95.00 111 GLY A N 1
ATOM 894 C CA . GLY A 1 111 ? -2.501 -1.966 -8.903 1.00 95.00 111 GLY A CA 1
ATOM 895 C C . GLY A 1 111 ? -1.283 -1.866 -9.821 1.00 95.00 111 GLY A C 1
ATOM 896 O O . GLY A 1 111 ? -1.397 -2.113 -11.019 1.00 95.00 111 GLY A O 1
ATOM 897 N N . LEU A 1 112 ? -0.103 -1.603 -9.256 1.00 93.88 112 LEU A N 1
ATOM 898 C CA . LEU A 1 112 ? 1.148 -1.537 -10.007 1.00 93.88 112 LEU A CA 1
ATOM 899 C C . LEU A 1 112 ? 1.551 -2.902 -10.581 1.00 93.88 112 LEU A C 1
ATOM 901 O O . LEU A 1 112 ? 1.912 -2.975 -11.750 1.00 93.88 112 LEU A O 1
ATOM 905 N N . VAL A 1 113 ? 1.423 -3.989 -9.810 1.00 93.75 113 VAL A N 1
ATOM 906 C CA . VAL A 1 113 ? 1.647 -5.358 -10.319 1.00 93.75 113 VAL A CA 1
ATOM 907 C C . VAL A 1 113 ? 0.662 -5.689 -11.438 1.00 93.75 113 VAL A C 1
ATOM 909 O O . VAL A 1 113 ? 1.053 -6.218 -12.475 1.00 93.75 113 VAL A O 1
ATOM 912 N N . SER A 1 114 ? -0.612 -5.331 -11.267 1.00 93.81 114 SER A N 1
ATOM 913 C CA . SER A 1 114 ? -1.644 -5.539 -12.291 1.00 93.81 114 SER A CA 1
ATOM 914 C C . SER A 1 114 ? -1.305 -4.786 -13.580 1.00 93.81 114 SER A C 1
ATOM 916 O O . SER A 1 114 ? -1.437 -5.328 -14.677 1.00 93.81 114 SER A O 1
ATOM 918 N N . TYR A 1 115 ? -0.798 -3.559 -13.451 1.00 93.25 115 TYR A N 1
ATOM 919 C CA . TYR A 1 115 ? -0.321 -2.766 -14.576 1.00 93.25 115 TYR A CA 1
ATOM 920 C C . TYR A 1 115 ? 0.920 -3.378 -15.247 1.00 93.25 115 TYR A C 1
ATOM 922 O O . TYR A 1 115 ? 0.975 -3.450 -16.472 1.00 93.25 115 TYR A O 1
ATOM 930 N N . GLN A 1 116 ? 1.883 -3.890 -14.473 1.00 92.81 116 GLN A N 1
ATOM 931 C CA . GLN A 1 116 ? 3.052 -4.608 -14.999 1.00 92.81 116 GLN A CA 1
ATOM 932 C C . GLN A 1 116 ? 2.649 -5.856 -15.793 1.00 92.81 116 GLN A C 1
ATOM 934 O O . GLN A 1 116 ? 3.177 -6.078 -16.879 1.00 92.81 116 GLN A O 1
ATOM 939 N N . ILE A 1 117 ? 1.680 -6.630 -15.295 1.00 93.31 117 ILE A N 1
ATOM 940 C CA . ILE A 1 117 ? 1.133 -7.798 -16.000 1.00 93.31 117 ILE A CA 1
ATOM 941 C C . ILE A 1 117 ? 0.469 -7.370 -17.313 1.00 93.31 117 ILE A C 1
ATOM 943 O O . ILE A 1 117 ? 0.695 -7.994 -18.347 1.00 93.31 117 ILE A O 1
ATOM 947 N N . PHE A 1 118 ? -0.318 -6.292 -17.298 1.00 93.94 118 PHE A N 1
ATOM 948 C CA . PHE A 1 118 ? -0.951 -5.765 -18.507 1.00 93.94 118 PHE A CA 1
ATOM 949 C C . PHE A 1 118 ? 0.080 -5.337 -19.563 1.00 93.94 118 PHE A C 1
ATOM 951 O O . PHE A 1 118 ? -0.043 -5.711 -20.731 1.00 93.94 118 PHE A O 1
ATOM 958 N N . LEU A 1 119 ? 1.118 -4.598 -19.157 1.00 92.62 119 LEU A N 1
ATOM 959 C CA . LEU A 1 119 ? 2.217 -4.215 -20.048 1.00 92.62 119 LEU A CA 1
ATOM 960 C C . LEU A 1 119 ? 2.962 -5.435 -20.582 1.00 92.62 119 LEU A C 1
ATOM 962 O O . LEU A 1 119 ? 3.247 -5.501 -21.774 1.00 92.62 119 LEU A O 1
ATOM 966 N N . TRP A 1 120 ? 3.213 -6.427 -19.729 1.00 94.75 120 TRP A N 1
ATOM 967 C CA . TRP A 1 120 ? 3.867 -7.664 -20.134 1.00 94.75 120 TRP A CA 1
ATOM 968 C C . TRP A 1 120 ? 3.064 -8.427 -21.193 1.00 94.75 120 TRP A C 1
ATOM 970 O O . TRP A 1 120 ? 3.641 -8.896 -22.169 1.00 94.75 120 TRP A O 1
ATOM 980 N N . ILE A 1 121 ? 1.735 -8.496 -21.065 1.00 94.81 121 ILE A N 1
ATOM 981 C CA . ILE A 1 121 ? 0.867 -9.121 -22.078 1.00 94.81 121 ILE A CA 1
ATOM 982 C C . ILE A 1 121 ? 0.914 -8.350 -23.406 1.00 94.81 121 ILE A C 1
ATOM 984 O O . ILE A 1 121 ? 0.882 -8.963 -24.471 1.00 94.81 121 ILE A O 1
ATOM 988 N N . LYS A 1 122 ? 0.985 -7.014 -23.355 1.00 94.31 122 LYS A N 1
ATOM 989 C CA . LYS A 1 122 ? 1.001 -6.157 -24.549 1.00 94.31 122 LYS A CA 1
ATOM 990 C C . LYS A 1 122 ? 2.343 -6.190 -25.284 1.00 94.31 122 LYS A C 1
ATOM 992 O O . LYS A 1 122 ? 2.362 -6.286 -26.506 1.00 94.31 122 LYS A O 1
ATOM 997 N N . ASP A 1 123 ? 3.441 -6.075 -24.542 1.00 92.12 123 ASP A N 1
ATOM 998 C CA . ASP A 1 123 ? 4.781 -5.830 -25.086 1.00 92.12 123 ASP A CA 1
ATOM 999 C C . ASP A 1 123 ? 5.692 -7.065 -25.029 1.00 92.12 123 ASP A C 1
ATOM 1001 O O . ASP A 1 123 ? 6.796 -7.047 -25.569 1.00 92.12 123 ASP A O 1
ATOM 1005 N N . GLY A 1 124 ? 5.260 -8.144 -24.368 1.00 90.19 124 GLY A N 1
ATOM 1006 C CA . GLY A 1 124 ? 6.025 -9.384 -24.196 1.00 90.19 124 GLY A CA 1
ATOM 1007 C C . GLY A 1 124 ? 7.227 -9.267 -23.250 1.00 90.19 124 GLY A C 1
ATOM 1008 O O . GLY A 1 124 ? 7.885 -10.268 -22.970 1.00 90.19 124 GLY A O 1
ATOM 1009 N N . VAL A 1 125 ? 7.512 -8.068 -22.732 1.00 89.69 125 VAL A N 1
ATOM 1010 C CA . VAL A 1 125 ? 8.658 -7.764 -21.865 1.00 89.69 125 VAL A CA 1
ATOM 1011 C C . VAL A 1 125 ? 8.163 -7.307 -20.498 1.00 89.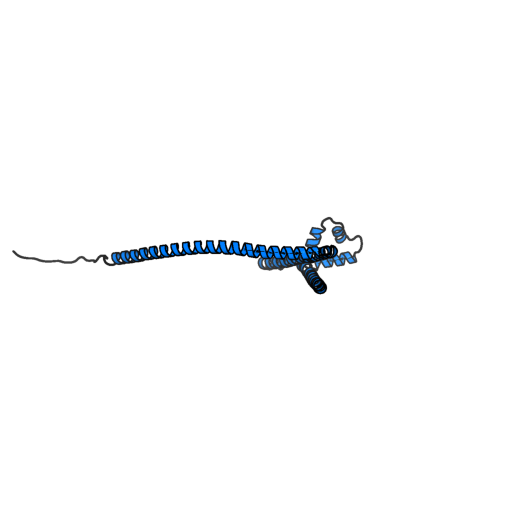69 125 VAL A C 1
ATOM 1013 O O . VAL A 1 125 ? 7.261 -6.477 -20.387 1.00 89.69 125 VAL A O 1
ATOM 1016 N N . TRP A 1 126 ? 8.734 -7.877 -19.437 1.00 87.75 126 TRP A N 1
ATOM 1017 C CA . TRP A 1 126 ? 8.387 -7.504 -18.070 1.00 87.75 126 TRP A CA 1
ATOM 1018 C C . TRP A 1 126 ? 8.943 -6.113 -17.746 1.00 87.75 126 TRP A C 1
ATOM 1020 O O . TRP A 1 126 ? 10.139 -5.874 -17.887 1.00 87.75 126 TRP A O 1
ATOM 1030 N N . SER A 1 127 ? 8.078 -5.188 -17.322 1.00 83.81 127 SER A N 1
ATOM 1031 C CA . SER A 1 127 ? 8.484 -3.817 -16.990 1.00 83.81 127 SER A CA 1
ATOM 1032 C C . SER A 1 127 ? 8.906 -3.695 -15.527 1.00 83.81 127 SER A C 1
ATOM 1034 O O . SER A 1 127 ? 8.087 -3.824 -14.614 1.00 83.81 127 SER A O 1
ATOM 1036 N N . GLU A 1 128 ? 10.181 -3.394 -15.299 1.00 81.94 128 GLU A N 1
ATOM 1037 C CA . GLU A 1 128 ? 10.724 -3.124 -13.970 1.00 81.94 128 GLU A CA 1
ATOM 1038 C C . GLU A 1 128 ? 10.507 -1.652 -13.591 1.00 81.94 128 GLU A C 1
ATOM 1040 O O . GLU A 1 128 ? 11.043 -0.742 -14.219 1.00 81.94 128 GLU A O 1
ATOM 1045 N N . PHE A 1 129 ? 9.713 -1.410 -12.546 1.00 87.94 129 PHE A N 1
ATOM 1046 C CA . PHE A 1 129 ? 9.566 -0.087 -11.939 1.00 87.94 129 PHE A CA 1
ATOM 1047 C C . PHE A 1 129 ? 10.308 -0.080 -10.606 1.00 87.94 129 PHE A C 1
ATOM 1049 O O . PHE A 1 129 ? 9.947 -0.832 -9.700 1.00 87.94 129 PHE A O 1
ATOM 1056 N N . THR A 1 130 ? 11.332 0.757 -10.476 1.00 89.06 130 THR A N 1
ATOM 1057 C CA . THR A 1 130 ? 12.158 0.864 -9.264 1.00 89.06 130 THR A CA 1
ATOM 1058 C C . THR A 1 130 ? 11.676 1.990 -8.354 1.00 89.06 130 THR A C 1
ATOM 1060 O O . THR A 1 130 ? 11.035 2.949 -8.799 1.00 89.06 130 THR A O 1
ATOM 1063 N N . VAL A 1 131 ? 11.996 1.900 -7.058 1.00 89.81 131 VAL A N 1
ATOM 1064 C CA . VAL A 1 131 ? 11.641 2.938 -6.069 1.00 89.81 131 VAL A CA 1
ATOM 1065 C C . VAL A 1 131 ? 12.257 4.295 -6.432 1.00 89.81 131 VAL A C 1
ATOM 1067 O O . VAL A 1 131 ? 11.652 5.337 -6.170 1.00 89.81 131 VAL A O 1
ATOM 1070 N N . LYS A 1 132 ? 13.407 4.292 -7.120 1.00 89.31 132 LYS A N 1
ATOM 1071 C CA . LYS A 1 132 ? 14.081 5.489 -7.644 1.00 89.31 132 LYS A CA 1
ATOM 1072 C C . LYS A 1 132 ? 13.156 6.422 -8.432 1.00 89.31 132 LYS A C 1
ATOM 1074 O O . LYS A 1 132 ? 13.294 7.634 -8.310 1.00 89.31 132 LYS A O 1
ATOM 1079 N N . ILE A 1 133 ? 12.195 5.888 -9.192 1.00 88.38 133 ILE A N 1
ATOM 1080 C CA . ILE A 1 133 ? 11.250 6.699 -9.981 1.00 88.38 133 ILE A CA 1
ATOM 1081 C C . ILE A 1 133 ? 10.410 7.592 -9.060 1.00 88.38 133 ILE A C 1
ATOM 1083 O O . ILE A 1 133 ? 10.324 8.801 -9.266 1.00 88.38 133 ILE A O 1
ATOM 1087 N N . VAL A 1 134 ? 9.825 7.002 -8.015 1.00 88.88 134 VAL A N 1
ATOM 1088 C CA . VAL A 1 134 ? 8.994 7.728 -7.044 1.00 88.88 134 VAL A CA 1
ATOM 1089 C C . VAL A 1 134 ? 9.848 8.648 -6.184 1.00 88.88 134 VAL A C 1
ATOM 1091 O O . VAL A 1 134 ? 9.440 9.771 -5.907 1.00 88.88 134 VAL A O 1
ATOM 1094 N N . PHE A 1 135 ? 11.045 8.207 -5.796 1.00 89.25 135 PHE A N 1
ATOM 1095 C CA . PHE A 1 135 ? 11.972 9.040 -5.039 1.00 89.25 135 PHE A CA 1
ATOM 1096 C C . PHE A 1 135 ? 12.344 10.310 -5.808 1.00 89.25 135 PHE A C 1
ATOM 1098 O O . PHE A 1 135 ? 12.204 11.405 -5.274 1.00 89.25 135 PHE A O 1
ATOM 1105 N N . ASN A 1 136 ? 12.745 10.181 -7.074 1.00 90.44 136 ASN A N 1
ATOM 1106 C CA . ASN A 1 136 ? 13.083 11.334 -7.902 1.00 90.44 136 ASN A CA 1
ATOM 1107 C C . ASN A 1 136 ? 11.888 12.271 -8.071 1.00 90.44 136 ASN A C 1
ATOM 1109 O O . ASN A 1 136 ? 12.070 13.473 -7.971 1.00 90.44 136 ASN A O 1
ATOM 1113 N N . PHE A 1 137 ? 10.681 11.733 -8.259 1.00 89.62 137 PHE A N 1
ATOM 1114 C CA . PHE A 1 137 ? 9.466 12.540 -8.373 1.00 89.62 137 PHE A CA 1
ATOM 1115 C C . PHE A 1 137 ? 9.124 13.304 -7.082 1.00 89.62 137 PHE A C 1
ATOM 1117 O O . PHE A 1 137 ? 8.739 14.467 -7.134 1.00 89.62 137 PHE A O 1
ATOM 1124 N N . LEU A 1 138 ? 9.255 12.668 -5.914 1.00 90.12 138 LEU A N 1
ATOM 1125 C CA . LEU A 1 138 ? 8.911 13.283 -4.625 1.00 90.12 138 LEU A CA 1
ATOM 1126 C C . LEU A 1 138 ? 9.972 14.263 -4.118 1.00 90.12 138 LEU A C 1
ATOM 1128 O O . LEU A 1 138 ? 9.642 15.222 -3.424 1.00 90.12 138 LEU A O 1
ATOM 1132 N N . PHE A 1 139 ? 11.241 13.996 -4.423 1.00 90.19 139 PHE A N 1
ATOM 1133 C CA . PHE A 1 139 ? 12.388 14.726 -3.886 1.00 90.19 139 PHE A CA 1
ATOM 1134 C C . PHE A 1 139 ? 13.102 15.574 -4.938 1.00 90.19 139 PHE A C 1
ATOM 1136 O O . PHE A 1 139 ? 14.203 16.069 -4.674 1.00 90.19 139 PHE A O 1
ATOM 1143 N N . GLU A 1 140 ? 12.495 15.775 -6.106 1.00 90.56 140 GLU A N 1
ATOM 1144 C CA . GLU A 1 140 ? 13.040 16.631 -7.155 1.00 90.56 140 GLU A CA 1
ATOM 1145 C C . GLU A 1 140 ? 13.365 18.027 -6.602 1.00 90.56 140 GLU A C 1
ATOM 1147 O O . GLU A 1 140 ? 12.553 18.656 -5.924 1.00 90.56 140 GLU A O 1
ATOM 1152 N N . GLY A 1 141 ? 14.591 18.501 -6.836 1.00 87.31 141 GLY A N 1
ATOM 1153 C CA . GLY A 1 141 ? 15.040 19.812 -6.357 1.00 87.31 141 GLY A CA 1
ATOM 1154 C C . GLY A 1 141 ? 15.236 19.929 -4.839 1.00 87.31 141 GLY A C 1
ATOM 1155 O O . GLY A 1 141 ? 15.515 21.021 -4.348 1.00 87.31 141 GLY A O 1
ATOM 1156 N N . THR A 1 142 ? 15.119 18.838 -4.079 1.00 90.44 142 THR A N 1
ATOM 1157 C CA . THR A 1 142 ? 15.385 18.855 -2.634 1.00 90.44 142 THR A CA 1
ATOM 1158 C C . THR A 1 142 ? 16.870 18.605 -2.323 1.00 90.44 142 THR A C 1
ATOM 1160 O O . THR A 1 142 ? 17.559 17.920 -3.088 1.00 90.44 142 THR A O 1
ATOM 1163 N N . PRO A 1 143 ? 17.378 19.069 -1.160 1.00 87.88 143 PRO A N 1
ATOM 1164 C CA . P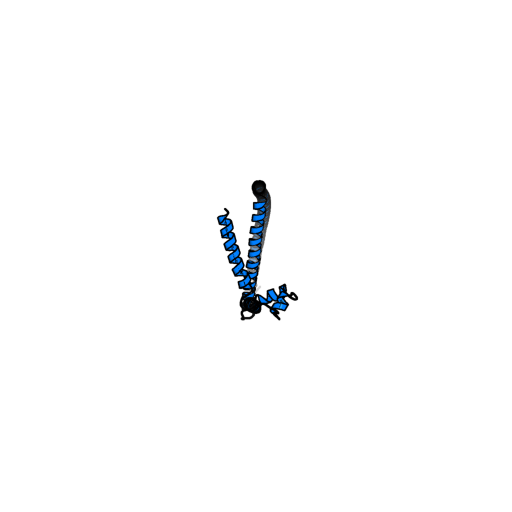RO A 1 143 ? 18.756 18.801 -0.734 1.00 87.88 143 PRO A CA 1
ATOM 1165 C C . PRO A 1 143 ? 19.092 17.309 -0.646 1.00 87.88 143 PRO A C 1
ATOM 1167 O O . PRO A 1 143 ? 20.241 16.924 -0.835 1.00 87.88 143 PRO A O 1
ATOM 1170 N N . VAL A 1 144 ? 18.094 16.455 -0.392 1.00 86.75 144 VAL A N 1
ATOM 1171 C CA . VAL A 1 144 ? 18.275 15.000 -0.311 1.00 86.75 144 VAL A CA 1
ATOM 1172 C C . VAL A 1 144 ? 18.624 14.417 -1.683 1.00 86.75 144 VAL A C 1
ATOM 1174 O O . VAL A 1 144 ? 19.542 13.605 -1.785 1.00 86.75 144 VAL A O 1
ATOM 1177 N N . ALA A 1 145 ? 17.952 14.859 -2.751 1.00 88.69 145 ALA A N 1
ATOM 1178 C CA . ALA A 1 145 ? 18.263 14.427 -4.114 1.00 88.69 145 ALA A CA 1
ATOM 1179 C C . ALA A 1 145 ? 19.625 14.958 -4.595 1.00 88.69 145 ALA A C 1
ATOM 1181 O O . ALA A 1 145 ? 20.379 14.236 -5.256 1.00 88.69 145 ALA A O 1
ATOM 1182 N N . GLN A 1 146 ? 19.978 16.193 -4.215 1.00 88.38 146 GLN A N 1
ATOM 1183 C CA . GLN A 1 146 ? 21.295 16.762 -4.506 1.00 88.38 146 GLN A CA 1
ATOM 1184 C C . GLN A 1 146 ? 22.409 16.001 -3.779 1.00 88.38 146 GLN A C 1
ATOM 1186 O O . GLN A 1 146 ? 23.404 15.647 -4.406 1.00 88.38 146 GLN A O 1
ATOM 1191 N N . TRP A 1 147 ? 22.224 15.691 -2.494 1.00 91.62 147 TRP A N 1
ATOM 1192 C CA . TRP A 1 147 ? 23.169 14.893 -1.713 1.00 91.62 147 TRP A CA 1
ATOM 1193 C C . TRP A 1 147 ? 23.318 13.469 -2.262 1.00 91.62 147 TRP A C 1
ATOM 1195 O O . TRP A 1 147 ? 24.431 12.957 -2.327 1.00 91.62 147 TRP A O 1
ATOM 1205 N N . LEU A 1 148 ? 22.229 12.836 -2.715 1.00 89.56 148 LEU A N 1
ATOM 1206 C CA . LEU A 1 148 ? 22.298 11.502 -3.322 1.00 89.56 148 LEU A CA 1
ATOM 1207 C C . LEU A 1 148 ? 23.145 11.503 -4.607 1.00 89.56 148 LEU A C 1
ATOM 1209 O O . LEU A 1 148 ? 23.834 10.522 -4.884 1.00 89.56 148 LEU A O 1
ATOM 1213 N N . SER A 1 149 ? 23.101 12.607 -5.361 1.00 87.06 149 SER A N 1
ATOM 1214 C CA . SER A 1 149 ? 23.848 12.791 -6.611 1.00 87.06 149 SER A CA 1
ATOM 1215 C C . SER A 1 149 ? 25.304 13.211 -6.377 1.00 87.06 149 SER A C 1
A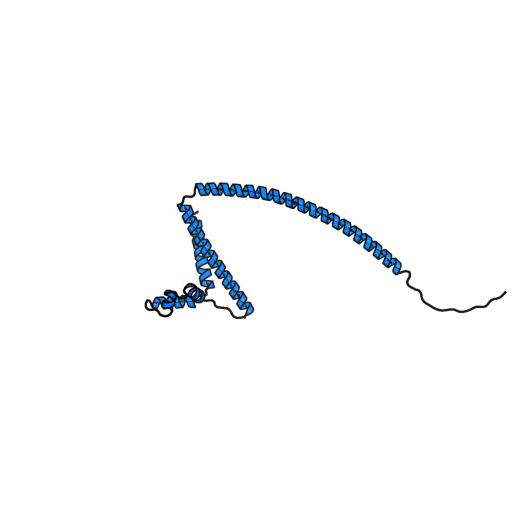TOM 1217 O O . SER A 1 149 ? 26.195 12.752 -7.082 1.00 87.06 149 SER A O 1
ATOM 1219 N N . ASN A 1 150 ? 25.548 14.076 -5.389 1.00 89.19 150 ASN A N 1
ATOM 1220 C CA . ASN A 1 150 ? 26.865 14.577 -4.997 1.00 89.19 150 ASN A CA 1
ATOM 1221 C C . ASN A 1 150 ? 26.978 14.591 -3.461 1.00 89.19 150 ASN A C 1
ATOM 1223 O O . ASN A 1 150 ? 26.694 15.615 -2.832 1.00 89.19 150 ASN A O 1
ATOM 1227 N N . PRO A 1 151 ? 27.368 13.467 -2.831 1.00 86.38 151 PRO A N 1
ATOM 1228 C CA . PRO A 1 151 ? 27.412 13.382 -1.377 1.00 86.38 151 PRO A CA 1
ATOM 1229 C C . PRO A 1 151 ? 28.604 14.153 -0.810 1.00 86.38 151 PRO A C 1
ATOM 1231 O O . PRO A 1 151 ? 29.755 13.754 -0.964 1.00 86.38 151 PRO A O 1
ATOM 1234 N N . GLU A 1 152 ? 28.322 15.229 -0.078 1.00 88.69 152 GLU A N 1
ATOM 1235 C CA . GLU A 1 152 ? 29.336 15.978 0.683 1.00 88.69 152 GLU A CA 1
ATOM 1236 C C . GLU A 1 152 ? 29.780 15.237 1.960 1.00 88.69 152 GLU A C 1
ATOM 1238 O O . GLU A 1 152 ? 30.838 15.512 2.522 1.00 88.69 152 GLU A O 1
ATOM 1243 N N . SER A 1 153 ? 28.974 14.282 2.440 1.00 87.62 153 SER A N 1
ATOM 1244 C CA . SER A 1 153 ? 29.249 13.482 3.639 1.00 87.62 153 SER A CA 1
ATOM 1245 C C . SER A 1 153 ? 28.481 12.149 3.617 1.00 87.62 153 SER A C 1
ATOM 1247 O O . SER A 1 153 ? 27.615 11.950 2.768 1.00 87.62 153 SER A O 1
ATOM 1249 N N . TRP A 1 154 ? 28.786 11.227 4.543 1.00 89.50 154 TRP A N 1
ATOM 1250 C CA . TRP A 1 154 ? 28.043 9.964 4.735 1.00 89.50 154 TRP A CA 1
ATOM 1251 C C . TRP A 1 154 ? 27.954 9.079 3.477 1.00 89.50 154 TRP A C 1
ATOM 1253 O O . TRP A 1 154 ? 26.926 8.466 3.191 1.00 89.50 154 TRP A O 1
ATOM 1263 N N . PHE A 1 155 ? 29.069 8.956 2.754 1.00 90.94 155 PHE A N 1
ATOM 1264 C CA . PHE A 1 155 ? 29.158 8.192 1.503 1.00 90.94 155 PHE A CA 1
ATOM 1265 C C . PHE A 1 155 ? 28.652 6.743 1.619 1.00 90.94 155 PHE A C 1
ATOM 1267 O O . PHE A 1 155 ? 27.983 6.241 0.722 1.00 90.94 155 PHE A O 1
ATOM 1274 N N . GLY A 1 156 ? 28.908 6.072 2.749 1.00 90.62 156 GLY A N 1
ATOM 1275 C CA . GLY A 1 156 ? 28.393 4.720 2.986 1.00 90.62 156 GLY A CA 1
ATOM 1276 C C . GLY A 1 156 ? 26.861 4.658 3.010 1.00 90.62 156 GLY A C 1
ATOM 1277 O O . GLY A 1 156 ? 26.274 3.767 2.403 1.00 90.62 156 GLY A O 1
ATOM 1278 N N . LEU A 1 157 ? 26.207 5.635 3.648 1.00 91.88 157 LEU A N 1
ATOM 1279 C CA . LEU A 1 157 ? 24.746 5.725 3.669 1.00 91.88 157 LEU A CA 1
ATOM 12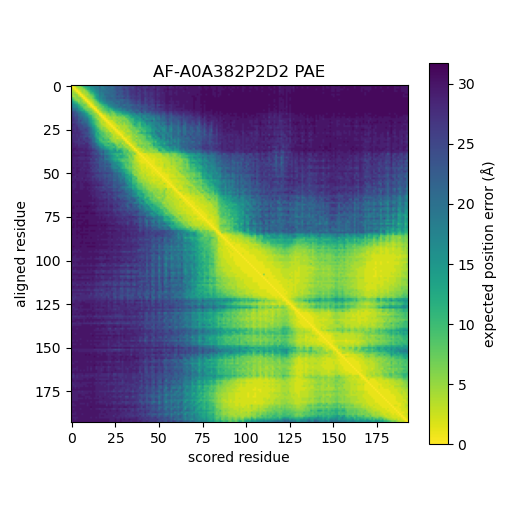80 C C . LEU A 1 157 ? 24.197 6.063 2.279 1.00 91.88 157 LEU A C 1
ATOM 1282 O O . LEU A 1 157 ? 23.191 5.485 1.879 1.00 91.88 157 LEU A O 1
ATOM 1286 N N . GLN A 1 158 ? 24.876 6.946 1.537 1.00 93.50 158 GLN A N 1
ATOM 1287 C CA . GLN A 1 158 ? 24.519 7.272 0.154 1.00 93.50 158 GLN A CA 1
ATOM 1288 C C . GLN A 1 158 ? 24.502 6.007 -0.706 1.00 93.50 158 GLN A C 1
ATOM 1290 O O . GLN A 1 158 ? 23.509 5.755 -1.382 1.00 93.50 158 GLN A O 1
ATOM 1295 N N . LYS A 1 159 ? 25.537 5.163 -0.609 1.00 90.81 159 LYS A N 1
ATOM 1296 C CA . LYS A 1 159 ? 25.611 3.911 -1.373 1.00 90.81 159 LYS A CA 1
ATOM 1297 C C . LYS A 1 159 ? 24.550 2.896 -0.976 1.00 90.81 159 LYS A C 1
ATOM 1299 O O . LYS A 1 159 ? 23.986 2.249 -1.853 1.00 90.81 159 LYS A O 1
ATOM 1304 N N . ILE A 1 160 ? 24.246 2.768 0.316 1.00 91.56 160 ILE A N 1
ATOM 1305 C CA . ILE A 1 160 ? 23.162 1.892 0.783 1.00 91.56 160 ILE A CA 1
ATOM 1306 C C . ILE A 1 160 ? 21.812 2.383 0.253 1.00 91.56 160 ILE A C 1
ATOM 1308 O O . ILE A 1 160 ? 21.008 1.576 -0.206 1.00 91.56 160 ILE A O 1
ATOM 1312 N N . LEU A 1 161 ? 21.560 3.693 0.296 1.00 90.00 161 LEU A N 1
ATOM 1313 C CA . LEU A 1 161 ? 20.305 4.273 -0.173 1.00 90.00 161 LEU A CA 1
ATOM 1314 C C . LEU A 1 161 ? 20.163 4.170 -1.696 1.00 90.00 161 LEU A C 1
ATOM 1316 O O . LEU A 1 161 ? 19.101 3.794 -2.179 1.00 90.00 161 LEU A O 1
ATOM 1320 N N . GLU A 1 162 ? 21.227 4.448 -2.447 1.00 90.81 162 GLU A N 1
ATOM 1321 C CA . GLU A 1 162 ? 21.279 4.264 -3.902 1.00 90.81 162 GLU A CA 1
ATOM 1322 C C . GLU A 1 162 ? 20.997 2.803 -4.271 1.00 90.81 162 GLU A C 1
ATOM 1324 O O . GLU A 1 162 ? 20.106 2.525 -5.074 1.00 90.81 162 GLU A O 1
ATOM 1329 N N . TRP A 1 163 ? 21.667 1.865 -3.593 1.00 90.94 163 TRP A N 1
ATOM 1330 C CA . TRP A 1 163 ? 21.423 0.437 -3.760 1.00 90.94 163 TRP A CA 1
ATOM 1331 C C . TRP A 1 163 ? 19.969 0.059 -3.452 1.00 90.94 163 TRP A C 1
ATOM 1333 O O . TRP A 1 163 ? 19.365 -0.691 -4.215 1.00 90.94 163 TRP A O 1
ATOM 1343 N N . LEU A 1 164 ? 19.383 0.595 -2.378 1.00 88.06 164 LEU A N 1
ATOM 1344 C CA . LEU A 1 164 ? 17.993 0.339 -1.993 1.00 88.06 164 LEU A CA 1
ATOM 1345 C C . LEU A 1 164 ? 17.003 0.852 -3.051 1.00 88.06 164 LEU A C 1
ATOM 1347 O O . LEU A 1 164 ? 16.043 0.162 -3.391 1.00 88.06 164 LEU A O 1
ATOM 1351 N N . LEU A 1 165 ? 17.241 2.060 -3.568 1.00 90.19 165 LEU A N 1
ATOM 1352 C CA . LEU A 1 165 ? 16.384 2.720 -4.554 1.00 90.19 165 LEU A CA 1
ATOM 1353 C C . LEU A 1 165 ? 16.392 2.010 -5.912 1.00 90.19 165 LEU A C 1
ATOM 1355 O O . LEU A 1 165 ? 15.372 2.023 -6.605 1.00 90.19 165 LEU A O 1
ATOM 1359 N N . GLU A 1 166 ? 17.526 1.417 -6.290 1.00 89.00 166 GLU A N 1
ATOM 1360 C CA . GLU A 1 166 ? 17.701 0.724 -7.569 1.00 89.00 166 GLU A CA 1
ATOM 1361 C C . GLU A 1 166 ? 17.357 -0.763 -7.503 1.00 89.00 166 GLU A C 1
ATOM 1363 O O . GLU A 1 166 ? 16.772 -1.291 -8.443 1.00 89.00 166 GLU A O 1
ATOM 1368 N N . SER A 1 167 ? 17.679 -1.435 -6.396 1.00 88.81 167 SER A N 1
ATOM 1369 C CA . SER A 1 167 ? 17.546 -2.894 -6.298 1.00 88.81 167 SER A CA 1
ATOM 1370 C C . SER A 1 167 ? 16.132 -3.349 -5.951 1.00 88.81 167 SER A C 1
ATOM 1372 O O . SER A 1 167 ? 15.779 -4.495 -6.226 1.00 88.81 167 SER A O 1
ATOM 1374 N N . ILE A 1 168 ? 15.322 -2.495 -5.313 1.00 88.69 168 ILE A N 1
ATOM 1375 C CA . ILE A 1 168 ? 13.979 -2.879 -4.869 1.00 88.69 168 ILE A CA 1
ATOM 1376 C C . ILE A 1 168 ? 12.930 -2.450 -5.907 1.00 88.69 168 ILE A C 1
ATOM 1378 O O . ILE A 1 168 ? 12.789 -1.254 -6.191 1.00 88.69 168 ILE A O 1
ATOM 1382 N N . PRO A 1 169 ? 12.124 -3.395 -6.433 1.00 91.25 169 PRO A N 1
ATOM 1383 C CA . PRO A 1 169 ? 10.957 -3.062 -7.235 1.00 91.25 169 PRO A CA 1
ATOM 1384 C C . PRO A 1 169 ? 9.938 -2.276 -6.409 1.00 91.25 169 PRO A C 1
ATOM 1386 O O . PRO A 1 169 ? 9.604 -2.647 -5.282 1.00 91.25 169 PRO A O 1
ATOM 1389 N N . LEU A 1 170 ? 9.379 -1.223 -6.997 1.00 91.62 170 LEU A N 1
ATOM 1390 C CA . LEU A 1 170 ? 8.410 -0.350 -6.347 1.00 91.62 170 LEU A CA 1
ATOM 1391 C C . LEU A 1 170 ? 7.186 -1.123 -5.835 1.00 91.62 170 LEU A C 1
ATOM 1393 O O . LEU A 1 170 ? 6.734 -0.881 -4.721 1.00 91.62 170 LEU A O 1
ATOM 1397 N N . SER A 1 171 ? 6.678 -2.092 -6.602 1.00 92.25 171 SER A N 1
ATOM 1398 C CA . SER A 1 171 ? 5.554 -2.937 -6.174 1.00 92.25 171 SER A CA 1
ATOM 1399 C C . SER A 1 171 ? 5.860 -3.701 -4.886 1.00 92.25 171 SER A C 1
ATOM 1401 O O . SER A 1 171 ? 5.037 -3.723 -3.974 1.00 92.25 171 SER A O 1
ATOM 1403 N N . VAL A 1 172 ? 7.058 -4.277 -4.774 1.00 90.62 172 VAL A N 1
ATOM 1404 C CA . VAL A 1 172 ? 7.502 -5.006 -3.577 1.00 90.62 172 VAL A CA 1
ATOM 1405 C C . VAL A 1 172 ? 7.649 -4.055 -2.390 1.00 90.62 172 VAL A C 1
ATOM 1407 O O . VAL A 1 172 ? 7.164 -4.366 -1.302 1.00 90.62 172 VAL A O 1
ATOM 1410 N N . ALA A 1 173 ? 8.250 -2.882 -2.610 1.00 92.06 173 ALA A N 1
ATOM 1411 C CA . ALA A 1 173 ? 8.406 -1.848 -1.587 1.00 92.06 173 ALA A CA 1
ATOM 1412 C C . ALA A 1 173 ? 7.063 -1.337 -1.039 1.00 92.06 173 ALA A C 1
ATOM 1414 O O . ALA A 1 173 ? 6.996 -0.925 0.115 1.00 92.06 173 ALA A O 1
ATOM 1415 N N . LEU A 1 174 ? 5.996 -1.378 -1.841 1.00 92.81 174 LEU A N 1
ATOM 1416 C CA . LEU A 1 174 ? 4.649 -0.998 -1.416 1.00 92.81 174 LEU A CA 1
ATOM 1417 C C . LEU A 1 174 ? 3.911 -2.145 -0.717 1.00 92.81 174 LEU A C 1
ATOM 1419 O O . LEU A 1 174 ? 3.284 -1.935 0.318 1.00 92.81 174 LEU A O 1
ATOM 1423 N N . ILE A 1 175 ? 3.982 -3.364 -1.254 1.00 94.94 175 ILE A N 1
ATOM 1424 C CA . ILE A 1 175 ? 3.202 -4.505 -0.754 1.00 94.94 175 ILE A CA 1
ATOM 1425 C C . IL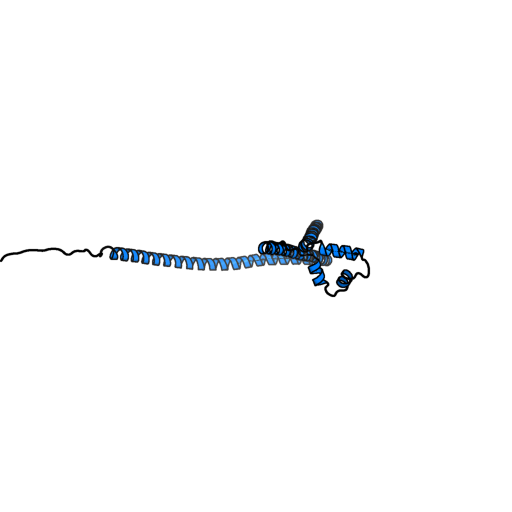E A 1 175 ? 3.771 -5.035 0.562 1.00 94.94 175 ILE A C 1
ATOM 1427 O O . ILE A 1 175 ? 3.027 -5.200 1.527 1.00 94.94 175 ILE A O 1
ATOM 1431 N N . VAL A 1 176 ? 5.077 -5.314 0.612 1.00 94.31 176 VAL A N 1
ATOM 1432 C CA . VAL A 1 176 ? 5.676 -6.064 1.725 1.00 94.31 176 VAL A CA 1
ATOM 1433 C C . VAL A 1 176 ? 5.532 -5.317 3.057 1.00 94.31 176 VAL A C 1
ATOM 1435 O O . VAL A 1 176 ? 4.959 -5.900 3.982 1.00 94.31 176 VAL A O 1
ATOM 1438 N N . PRO A 1 177 ? 5.942 -4.038 3.184 1.00 92.88 177 PRO A N 1
ATOM 1439 C CA . PRO A 1 177 ? 5.762 -3.297 4.431 1.00 92.88 177 PRO A CA 1
ATOM 1440 C C . PRO A 1 177 ? 4.289 -3.172 4.820 1.00 92.88 177 PRO A C 1
ATOM 1442 O O . PRO A 1 177 ? 3.955 -3.328 5.989 1.00 92.88 177 PRO A O 1
ATOM 1445 N N . SER A 1 178 ? 3.399 -2.980 3.842 1.00 94.62 178 SER A N 1
ATOM 1446 C CA . SER A 1 178 ? 1.963 -2.850 4.094 1.00 94.62 178 SER A CA 1
ATOM 1447 C C . SER A 1 178 ? 1.359 -4.122 4.684 1.00 94.62 178 SER A C 1
ATOM 1449 O O . SER A 1 178 ? 0.607 -4.039 5.652 1.00 94.62 178 SER A O 1
ATOM 1451 N N . ILE A 1 179 ? 1.716 -5.304 4.166 1.00 95.12 179 ILE A N 1
ATOM 1452 C CA . ILE A 1 179 ? 1.272 -6.585 4.739 1.00 95.12 179 ILE A CA 1
ATOM 1453 C C . ILE A 1 179 ? 1.777 -6.723 6.177 1.00 95.12 179 ILE A C 1
ATOM 1455 O O . ILE A 1 179 ? 0.988 -7.038 7.066 1.00 95.12 179 ILE A O 1
ATOM 1459 N N . PHE A 1 180 ? 3.062 -6.452 6.427 1.00 95.50 180 PHE A N 1
ATOM 1460 C CA . PHE A 1 180 ? 3.626 -6.535 7.777 1.00 95.50 180 PHE A CA 1
ATOM 1461 C C . PHE A 1 180 ? 2.936 -5.581 8.753 1.00 95.50 180 PHE A C 1
ATOM 1463 O O . PHE A 1 180 ? 2.603 -5.989 9.865 1.00 95.50 180 PHE A O 1
ATOM 1470 N N . THR A 1 181 ? 2.670 -4.339 8.342 1.00 93.56 181 THR A N 1
ATOM 1471 C CA . THR A 1 181 ? 1.937 -3.372 9.164 1.00 93.56 181 THR A CA 1
ATOM 1472 C C . THR A 1 181 ? 0.511 -3.841 9.428 1.00 93.56 181 THR A C 1
ATOM 1474 O O . THR A 1 181 ? 0.082 -3.824 10.575 1.00 93.56 181 THR A O 1
ATOM 1477 N N . LEU A 1 182 ? -0.222 -4.303 8.414 1.00 94.50 182 LEU A N 1
ATOM 1478 C CA . LEU A 1 182 ? -1.605 -4.754 8.587 1.00 94.50 182 LEU A CA 1
ATOM 1479 C C . LEU A 1 182 ? -1.703 -5.982 9.497 1.00 94.50 182 LEU A C 1
ATOM 1481 O O . LEU A 1 182 ? -2.532 -5.998 10.404 1.00 94.50 182 LEU A O 1
ATOM 1485 N N . VAL A 1 183 ? -0.831 -6.976 9.308 1.00 94.00 183 VAL A N 1
ATOM 1486 C CA . VAL A 1 183 ? -0.761 -8.161 10.177 1.00 94.00 183 VAL A CA 1
ATOM 1487 C C . VAL A 1 183 ? -0.370 -7.760 11.598 1.00 94.00 183 VAL A C 1
ATOM 1489 O O . VAL A 1 183 ? -1.021 -8.177 12.552 1.00 94.00 183 VAL A O 1
ATOM 1492 N N . GLY A 1 184 ? 0.642 -6.902 11.754 1.00 91.94 184 GLY A N 1
ATOM 1493 C CA . GLY A 1 184 ? 1.063 -6.398 13.060 1.00 91.94 184 GLY A CA 1
ATOM 1494 C C . GLY A 1 184 ? -0.062 -5.664 13.792 1.00 91.94 184 GLY A C 1
ATOM 1495 O O . GLY A 1 184 ? -0.332 -5.952 14.957 1.00 91.94 184 GLY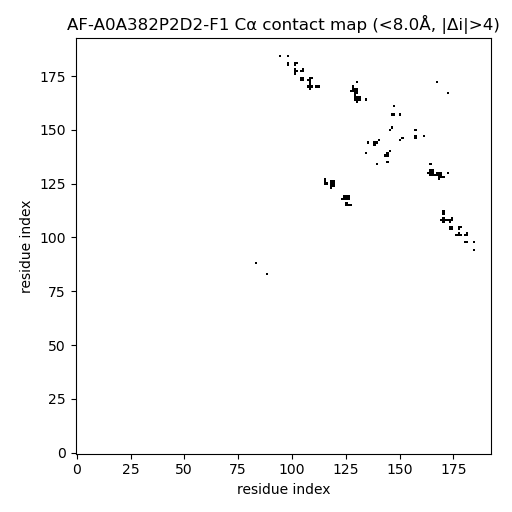 A O 1
ATOM 1496 N N . MET A 1 185 ? -0.777 -4.775 13.100 1.00 90.62 185 MET A N 1
ATOM 1497 C CA . MET A 1 185 ? -1.912 -4.045 13.670 1.00 90.62 185 MET A CA 1
ATOM 1498 C C . MET A 1 185 ? -3.097 -4.966 13.982 1.00 90.62 185 MET A C 1
ATOM 1500 O O . MET A 1 185 ? -3.769 -4.766 14.993 1.00 90.62 185 MET A O 1
ATOM 1504 N N . MET A 1 186 ? -3.338 -6.006 13.179 1.00 89.50 186 MET A N 1
ATOM 1505 C CA . MET A 1 186 ? -4.350 -7.023 13.480 1.00 89.50 186 MET A CA 1
ATOM 1506 C C . MET A 1 186 ? -4.009 -7.782 14.771 1.00 89.50 186 MET A C 1
ATOM 1508 O O . MET A 1 186 ? -4.867 -7.942 15.632 1.00 89.50 186 MET A O 1
ATOM 1512 N N . CYS A 1 187 ? -2.747 -8.173 14.967 1.00 89.00 187 CYS A N 1
ATOM 1513 C CA . CYS A 1 187 ? -2.306 -8.805 16.212 1.00 89.00 187 CYS A CA 1
ATOM 1514 C C . CYS A 1 187 ? -2.479 -7.881 17.426 1.00 89.00 187 CYS A C 1
ATOM 1516 O O . CYS A 1 187 ? -2.962 -8.323 18.465 1.00 89.00 187 CYS A O 1
ATOM 1518 N N . ILE A 1 188 ? -2.117 -6.599 17.296 1.00 86.94 188 ILE A N 1
ATOM 1519 C CA . ILE A 1 188 ? -2.249 -5.607 18.376 1.00 86.94 188 ILE A CA 1
ATOM 1520 C C . ILE A 1 188 ? -3.720 -5.381 18.736 1.00 86.94 188 ILE A C 1
ATOM 1522 O O . ILE A 1 188 ? -4.065 -5.355 19.912 1.00 86.94 188 ILE A O 1
ATOM 1526 N N . THR A 1 189 ? -4.593 -5.242 17.737 1.00 84.56 189 THR A N 1
ATOM 1527 C CA . THR A 1 189 ? -6.030 -5.017 17.965 1.00 84.56 189 THR A CA 1
ATOM 1528 C C . THR A 1 189 ? -6.723 -6.230 18.579 1.00 84.56 189 THR A C 1
ATOM 1530 O O . THR A 1 189 ? -7.568 -6.043 19.446 1.00 84.56 189 THR A O 1
ATOM 1533 N N . ILE A 1 190 ? -6.335 -7.456 18.205 1.00 83.62 190 ILE A N 1
ATOM 1534 C CA . ILE A 1 190 ? -6.814 -8.684 18.863 1.00 83.62 190 ILE A CA 1
ATOM 1535 C C . ILE A 1 190 ? -6.311 -8.763 20.307 1.00 83.62 190 ILE A C 1
ATOM 1537 O O . ILE A 1 190 ? -7.079 -9.108 21.192 1.00 83.62 190 ILE A O 1
ATOM 1541 N N . ALA A 1 191 ? -5.038 -8.443 20.559 1.00 81.38 191 ALA A N 1
ATOM 1542 C CA . ALA A 1 191 ? -4.469 -8.482 21.907 1.00 81.38 191 ALA A CA 1
ATOM 1543 C C . ALA A 1 191 ? -5.038 -7.401 22.844 1.00 81.38 191 ALA A C 1
ATOM 1545 O O . ALA A 1 191 ? -4.941 -7.536 24.062 1.00 81.38 191 ALA A O 1
ATOM 1546 N N . ALA A 1 192 ? -5.584 -6.322 22.283 1.00 73.12 192 ALA A N 1
ATOM 1547 C CA . ALA A 1 192 ? -6.225 -5.244 23.026 1.00 73.12 192 ALA A CA 1
ATOM 1548 C C . ALA A 1 192 ? -7.714 -5.503 23.331 1.00 73.12 192 ALA A C 1
ATOM 1550 O O . ALA A 1 192 ? -8.302 -4.731 24.090 1.00 73.12 192 ALA A O 1
ATOM 1551 N N . LEU A 1 193 ? -8.314 -6.537 22.725 1.00 66.69 193 LEU A N 1
ATOM 1552 C CA . LEU A 1 193 ? -9.711 -6.946 22.908 1.00 66.69 193 LEU A CA 1
ATOM 1553 C C . LEU A 1 193 ? -9.870 -7.889 24.109 1.00 66.69 193 LEU A C 1
ATOM 1555 O O . LEU A 1 193 ? -10.886 -7.735 24.824 1.00 66.69 193 LEU A O 1
#

Solvent-accessible surface area (backbone atoms only — not comparable to full-atom values): 10817 Å² total; per-residue (Å²): 134,87,91,86,87,89,81,88,90,85,91,82,91,81,74,72,73,59,57,58,53,50,53,53,50,50,51,52,53,50,52,49,53,55,50,51,50,50,53,49,51,53,52,48,52,54,50,52,53,50,47,51,50,49,51,53,51,50,51,53,52,47,51,52,51,49,50,53,51,50,51,50,50,49,52,52,50,49,52,51,56,73,70,49,49,74,66,54,53,52,52,49,52,50,53,50,48,53,49,52,53,31,49,51,36,31,51,52,15,54,49,46,50,53,49,33,52,52,46,22,72,75,68,74,48,80,65,87,53,38,36,45,61,57,48,50,69,75,34,62,94,34,72,66,51,50,35,67,76,56,59,90,62,64,61,69,58,44,52,53,50,52,47,50,26,65,73,37,45,34,39,55,67,27,32,54,58,20,52,53,50,47,53,51,50,51,53,52,55,61,74,72,106

Organism: NCBI:txid408172

Mean predicted aligned error: 17.38 Å

Foldseek 3Di:
DDDDDDDDDDDDDDDPPPVVVVVVVVVVVVVVVVVVVVVVVVVVVVVVVVVVVCCVVCVVVVVVVVVVVVVVVVVVVVVVVVVQDVVNVVVVVVLVVLLVVLVVLQVVLVVVVVVQVVVCVVPVDRDFAFQLVVCCVVQPPHVVVVCLVPPPDDVVVSVVVVCRRGVDGSSCVSNVVSVVSNVVSVVVVVVVD

Sequence (193 aa):
MRYHIRNLADAKPRSIGQENLFLAGGLMEYEDQKRDHRSWMDWINLNIDNAKKLYKEVGINLGEITRKLVSKIIEELRFFISKLTPVDFLCGSITFGIISFASLFLVAGIGLVSYQIFLWIKDGVWSEFTVKIVFNFLFEGTPVAQWLSNPESWFGLQKILEWLLESIPLSVALIVPSIFTLVGMMCITIAAL

Secondary structure (DSSP, 8-state):
---------------HHHHHHHHHHHHHHHHHHHHHHHHHHHHHHHHHHHHHHHHHHHHHHHHHHHHHHHHHHHHHHHHHHHH--HHHHHHHHHHHHHHHHHHHHHHHHHHHHHHHHHHHHHHSS----BHHHHHHHHHTTSHHHHHHHS-SS-HHHHHHHHHHHHHSBHHHHHHHHHHHHHHHHHHHHHHT-

pLDDT: mean 80.38, std 15.6, range [37.12, 96.88]